Protein AF-A0A2G6R058-F1 (afdb_monomer_lite)

Radius of gyration: 30.91 Å; chains: 1; bounding box: 76×34×93 Å

Structure (mmCIF, N/CA/C/O backbone):
data_AF-A0A2G6R058-F1
#
_entry.id   AF-A0A2G6R058-F1
#
loop_
_atom_site.group_PDB
_atom_site.id
_atom_site.type_symbol
_atom_site.label_atom_id
_atom_site.label_alt_id
_atom_site.label_comp_id
_atom_site.label_asym_id
_atom_site.label_entity_id
_atom_site.label_seq_id
_atom_site.pdbx_PDB_ins_code
_atom_site.Cartn_x
_atom_site.Cartn_y
_atom_site.Cartn_z
_atom_site.occupancy
_atom_site.B_iso_or_equiv
_atom_site.auth_seq_id
_atom_site.auth_comp_id
_atom_site.auth_asym_id
_atom_site.auth_atom_id
_atom_site.pdbx_PDB_model_num
ATOM 1 N N . MET A 1 1 ? 43.642 -13.813 -35.330 1.00 51.06 1 MET A N 1
ATOM 2 C CA . MET A 1 1 ? 42.200 -13.648 -35.058 1.00 51.06 1 MET A CA 1
ATOM 3 C C . MET A 1 1 ? 41.559 -13.343 -36.394 1.00 51.06 1 MET A C 1
ATOM 5 O O . MET A 1 1 ? 41.901 -12.331 -36.988 1.00 51.06 1 MET A O 1
ATOM 9 N N . ASP A 1 2 ? 40.795 -14.289 -36.932 1.00 54.34 2 ASP A N 1
ATOM 10 C CA . ASP A 1 2 ? 40.153 -14.159 -38.240 1.00 54.34 2 ASP A CA 1
ATOM 11 C C . ASP A 1 2 ? 38.895 -13.287 -38.097 1.00 54.34 2 ASP A C 1
ATOM 13 O O . ASP A 1 2 ? 37.907 -13.699 -37.492 1.00 54.34 2 ASP A O 1
ATOM 17 N N . PHE A 1 3 ? 38.966 -12.043 -38.577 1.00 63.81 3 PHE A N 1
ATOM 18 C CA . PHE A 1 3 ? 37.863 -11.076 -38.530 1.00 63.81 3 PHE A CA 1
ATOM 19 C C . PHE A 1 3 ? 36.867 -11.250 -39.696 1.00 63.81 3 PHE A C 1
ATOM 21 O O . PHE A 1 3 ? 35.882 -10.515 -39.766 1.00 63.81 3 PHE A O 1
ATOM 28 N N . GLY A 1 4 ? 37.091 -12.212 -40.605 1.00 64.19 4 GLY A N 1
ATOM 29 C CA . GLY A 1 4 ? 36.274 -12.426 -41.805 1.00 64.19 4 GLY A CA 1
ATOM 30 C C . GLY A 1 4 ? 34.900 -13.060 -41.556 1.00 64.19 4 GLY A C 1
ATOM 31 O O . GLY A 1 4 ? 34.028 -12.969 -42.413 1.00 64.19 4 GLY A O 1
ATOM 32 N N . ASN A 1 5 ? 34.676 -13.651 -40.377 1.00 71.06 5 ASN A N 1
ATOM 33 C CA . ASN A 1 5 ? 33.415 -14.311 -40.007 1.00 71.06 5 ASN A CA 1
ATOM 34 C C . ASN A 1 5 ? 32.541 -13.475 -39.044 1.00 71.06 5 ASN A C 1
ATOM 36 O O . ASN A 1 5 ? 31.591 -13.976 -38.443 1.00 71.06 5 ASN A O 1
ATOM 40 N N . VAL A 1 6 ? 32.867 -12.193 -38.842 1.00 75.62 6 VAL A N 1
ATOM 41 C CA . VAL A 1 6 ? 32.061 -11.304 -37.992 1.00 75.62 6 VAL A CA 1
ATOM 42 C C . VAL A 1 6 ? 30.857 -10.805 -38.789 1.00 75.62 6 VAL A C 1
ATOM 44 O O . VAL A 1 6 ? 30.997 -10.083 -39.775 1.00 75.62 6 VAL A O 1
ATOM 47 N N . ASN A 1 7 ? 29.653 -11.171 -38.350 1.00 81.31 7 ASN A N 1
ATOM 48 C CA . ASN A 1 7 ? 28.403 -10.730 -38.965 1.00 81.31 7 ASN A CA 1
ATOM 49 C C . ASN A 1 7 ? 28.084 -9.271 -38.577 1.00 81.31 7 ASN A C 1
ATOM 51 O O . ASN A 1 7 ? 27.271 -9.000 -37.692 1.00 81.31 7 ASN A O 1
ATOM 55 N N . TRP A 1 8 ? 28.747 -8.325 -39.245 1.00 85.31 8 TRP A N 1
ATOM 56 C CA . TRP A 1 8 ? 28.575 -6.880 -39.050 1.00 85.31 8 TRP A CA 1
ATOM 57 C C . TRP A 1 8 ? 27.122 -6.414 -39.210 1.00 85.31 8 TRP A C 1
ATOM 59 O O . TRP A 1 8 ? 26.679 -5.527 -38.483 1.00 85.31 8 TRP A O 1
ATOM 69 N N . VAL A 1 9 ? 26.365 -7.042 -40.115 1.00 88.38 9 VAL A N 1
ATOM 70 C CA . VAL A 1 9 ? 24.945 -6.735 -40.353 1.00 88.38 9 VAL A CA 1
ATOM 71 C C . VAL A 1 9 ? 24.097 -7.103 -39.132 1.00 88.38 9 VAL A C 1
ATOM 73 O O . VAL A 1 9 ? 23.269 -6.304 -38.698 1.00 88.38 9 VAL A O 1
ATOM 76 N N . GLY A 1 10 ? 24.352 -8.266 -38.526 1.00 85.56 10 GLY A N 1
ATOM 77 C CA . GLY A 1 10 ? 23.673 -8.696 -37.302 1.00 85.56 10 GLY A CA 1
ATOM 78 C C . GLY A 1 10 ? 23.953 -7.775 -36.112 1.00 85.56 10 GLY A C 1
ATOM 79 O O . GLY A 1 10 ? 23.035 -7.420 -35.379 1.00 85.56 10 GLY A O 1
ATOM 80 N N . ILE A 1 11 ? 25.199 -7.316 -35.951 1.00 86.88 11 ILE A N 1
ATOM 81 C CA . ILE A 1 11 ? 25.563 -6.364 -34.887 1.00 86.88 11 ILE A CA 1
ATOM 82 C C . ILE A 1 11 ? 24.838 -5.028 -35.091 1.00 86.88 11 ILE A C 1
ATOM 84 O O . ILE A 1 11 ? 24.265 -4.492 -34.143 1.00 86.88 11 ILE A O 1
ATOM 88 N N . LEU A 1 12 ? 24.815 -4.511 -36.325 1.00 90.31 12 LEU A N 1
ATOM 89 C CA . LEU A 1 12 ? 24.141 -3.253 -36.647 1.00 90.31 12 LEU A CA 1
ATOM 90 C C . LEU A 1 12 ? 22.636 -3.325 -36.344 1.00 90.31 12 LEU A C 1
ATOM 92 O O . LEU A 1 12 ? 22.068 -2.392 -35.778 1.00 90.31 12 LEU A O 1
ATOM 96 N N . GLN A 1 13 ? 22.005 -4.457 -36.668 1.00 92.56 13 GLN A N 1
ATOM 97 C CA . GLN A 1 13 ? 20.597 -4.710 -36.374 1.00 92.56 13 GLN A CA 1
ATOM 98 C C . GLN A 1 13 ? 20.329 -4.757 -34.864 1.00 92.56 13 GLN A C 1
ATOM 100 O O . GLN A 1 13 ? 19.409 -4.091 -34.391 1.00 92.56 13 GLN A O 1
ATOM 105 N N . THR A 1 14 ? 21.137 -5.487 -34.092 1.00 90.62 14 THR A N 1
ATOM 106 C CA . THR A 1 14 ? 20.984 -5.566 -32.629 1.00 90.62 14 THR A CA 1
ATOM 107 C C . THR A 1 14 ? 21.148 -4.197 -31.976 1.00 90.62 14 THR A C 1
ATOM 109 O O . THR A 1 14 ? 20.354 -3.826 -31.114 1.00 90.62 14 THR A O 1
ATOM 112 N N . VAL A 1 15 ? 22.126 -3.402 -32.418 1.00 93.31 15 VAL A N 1
ATOM 113 C CA . VAL A 1 15 ? 22.321 -2.032 -31.921 1.00 93.31 15 VAL A CA 1
ATOM 114 C C . VAL A 1 15 ? 21.122 -1.144 -32.266 1.00 93.31 15 VAL A C 1
ATOM 116 O O . VAL A 1 15 ? 20.654 -0.402 -31.404 1.00 93.31 15 VAL A O 1
ATOM 119 N N . ALA A 1 16 ? 20.570 -1.248 -33.478 1.00 95.00 16 ALA A N 1
ATOM 120 C CA . ALA A 1 16 ? 19.375 -0.498 -33.862 1.00 95.00 16 ALA A CA 1
ATOM 121 C C . ALA A 1 16 ? 18.158 -0.852 -32.986 1.00 95.00 16 ALA A C 1
ATOM 123 O O . ALA A 1 16 ? 17.450 0.045 -32.521 1.00 95.00 16 ALA A O 1
ATOM 124 N N . VAL A 1 17 ? 17.943 -2.141 -32.697 1.00 95.31 17 VAL A N 1
ATOM 125 C CA . VAL A 1 17 ? 16.873 -2.597 -31.791 1.00 95.31 17 VAL A CA 1
ATOM 126 C C . VAL A 1 17 ? 17.119 -2.114 -30.359 1.00 95.31 17 VAL A C 1
ATOM 128 O O . VAL A 1 17 ? 16.186 -1.654 -29.705 1.00 95.31 17 VAL A O 1
ATOM 131 N N . ALA A 1 18 ? 18.363 -2.146 -29.876 1.00 95.31 18 ALA A N 1
ATOM 132 C CA . ALA A 1 18 ? 18.712 -1.648 -28.547 1.00 95.31 18 ALA A CA 1
ATOM 133 C C . ALA A 1 18 ? 18.398 -0.149 -28.397 1.00 95.31 18 ALA A C 1
ATOM 135 O O . ALA A 1 18 ? 17.771 0.263 -27.421 1.00 95.31 18 ALA A O 1
ATOM 136 N N . ILE A 1 19 ? 18.770 0.665 -29.390 1.00 96.06 19 ILE A N 1
ATOM 137 C CA . ILE A 1 19 ? 18.451 2.099 -29.413 1.00 96.06 19 ILE A CA 1
ATOM 138 C C . ILE A 1 19 ? 16.934 2.305 -29.391 1.00 96.06 19 ILE A C 1
ATOM 140 O O . ILE A 1 19 ? 16.440 3.125 -28.617 1.00 96.06 19 ILE A O 1
ATOM 144 N N . LEU A 1 20 ? 16.185 1.532 -30.184 1.00 96.75 20 LEU A N 1
ATOM 145 C CA . LEU A 1 20 ? 14.725 1.593 -30.200 1.00 96.75 20 LEU A CA 1
ATOM 146 C C . LEU A 1 20 ? 14.134 1.300 -28.813 1.00 96.75 20 LEU A C 1
ATOM 148 O O . LEU A 1 20 ? 13.296 2.068 -28.340 1.00 96.75 20 LEU A O 1
ATOM 152 N N . ILE A 1 21 ? 14.596 0.246 -28.132 1.00 95.56 21 ILE A N 1
ATOM 153 C CA . ILE A 1 21 ? 14.144 -0.104 -26.775 1.00 95.56 21 ILE A CA 1
ATOM 154 C C . ILE A 1 21 ? 14.412 1.045 -25.796 1.00 95.56 21 ILE A C 1
ATOM 156 O O . ILE A 1 21 ? 13.520 1.405 -25.027 1.00 95.56 21 ILE A O 1
ATOM 160 N N . ILE A 1 22 ? 15.603 1.652 -25.832 1.00 96.38 22 ILE A N 1
ATOM 161 C CA . ILE A 1 22 ? 15.964 2.778 -24.953 1.00 96.38 22 ILE A CA 1
ATOM 162 C C . ILE A 1 22 ? 15.030 3.966 -25.180 1.00 96.38 22 ILE A C 1
ATOM 164 O O . ILE A 1 22 ? 14.498 4.521 -24.218 1.00 96.38 22 ILE A O 1
ATOM 168 N N . VAL A 1 23 ? 14.799 4.338 -26.440 1.00 97.31 23 VAL A N 1
ATOM 169 C CA . VAL A 1 23 ? 13.938 5.475 -26.794 1.00 97.31 23 VAL A CA 1
ATOM 170 C C . VAL A 1 23 ? 12.504 5.232 -26.327 1.00 97.31 23 VAL A C 1
ATOM 172 O O . VAL A 1 23 ? 11.924 6.085 -25.655 1.00 97.31 23 VAL A O 1
ATOM 175 N N . VAL A 1 24 ? 11.944 4.053 -26.614 1.00 97.25 24 VAL A N 1
ATOM 176 C CA . VAL A 1 24 ? 10.583 3.686 -26.194 1.00 97.25 24 VAL A CA 1
ATOM 177 C C . VAL A 1 24 ? 10.461 3.678 -24.668 1.00 97.25 24 VAL A C 1
ATOM 179 O O . VA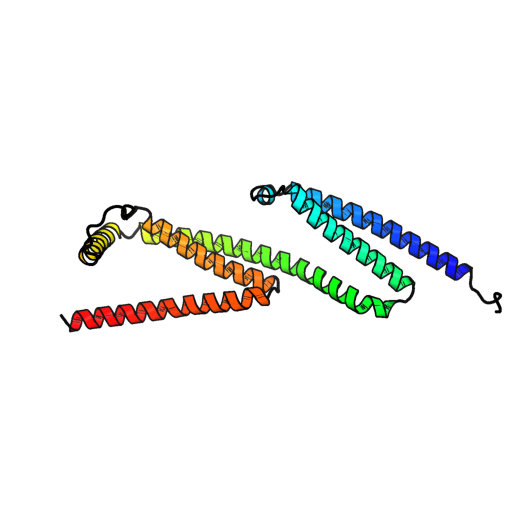L A 1 24 ? 9.508 4.234 -24.120 1.00 97.25 24 VAL A O 1
ATOM 182 N N . THR A 1 25 ? 11.448 3.111 -23.972 1.00 97.06 25 THR A N 1
ATOM 183 C CA . THR A 1 25 ? 11.485 3.073 -22.503 1.00 97.06 25 THR A CA 1
ATOM 184 C C . THR A 1 25 ? 11.514 4.476 -21.911 1.00 97.06 25 THR A C 1
ATOM 186 O O . THR A 1 25 ? 10.753 4.773 -20.991 1.00 97.06 25 THR A O 1
ATOM 189 N N . TRP A 1 26 ? 12.367 5.357 -22.435 1.00 96.62 26 TRP A N 1
ATOM 190 C CA . TRP A 1 26 ? 12.491 6.728 -21.947 1.00 96.62 26 TRP A CA 1
ATOM 191 C C . TRP A 1 26 ? 11.179 7.512 -22.102 1.00 96.62 26 TRP A C 1
ATOM 193 O O . TRP A 1 26 ? 10.751 8.205 -21.172 1.00 96.62 26 TRP A O 1
ATOM 203 N N . ILE A 1 27 ? 10.497 7.342 -23.241 1.00 97.19 27 ILE A N 1
ATOM 204 C CA . ILE A 1 27 ? 9.180 7.940 -23.499 1.00 97.19 27 ILE A CA 1
ATOM 205 C C . ILE A 1 27 ? 8.148 7.423 -22.486 1.00 97.19 27 ILE A C 1
ATOM 207 O O . ILE A 1 27 ? 7.495 8.223 -21.813 1.00 97.19 27 ILE A O 1
ATOM 211 N N . LEU A 1 28 ? 8.030 6.100 -22.328 1.00 96.38 28 LEU A N 1
ATOM 212 C CA . LEU A 1 28 ? 7.099 5.475 -21.380 1.00 96.38 28 LEU A CA 1
ATOM 213 C C . LEU A 1 28 ? 7.348 5.935 -19.938 1.00 96.38 28 LEU A C 1
ATOM 215 O O . LEU A 1 28 ? 6.399 6.288 -19.236 1.00 96.38 28 LEU A O 1
ATOM 219 N N . ALA A 1 29 ? 8.611 5.982 -19.507 1.00 94.88 29 ALA A N 1
ATOM 220 C CA . ALA A 1 29 ? 8.995 6.395 -18.159 1.00 94.88 29 ALA A CA 1
ATOM 221 C C . ALA A 1 29 ? 8.565 7.839 -17.870 1.00 94.88 29 ALA A C 1
ATOM 223 O O . ALA A 1 29 ? 7.993 8.131 -16.817 1.00 94.88 29 ALA A O 1
ATOM 224 N N . THR A 1 30 ? 8.787 8.730 -18.835 1.00 94.62 30 THR A N 1
ATOM 225 C CA . THR A 1 30 ? 8.452 10.152 -18.717 1.00 94.62 30 THR A CA 1
ATOM 226 C C . THR A 1 30 ? 6.941 10.362 -18.653 1.00 94.62 30 THR A C 1
ATOM 228 O O . THR A 1 30 ? 6.450 11.092 -17.789 1.00 94.62 30 THR A O 1
ATOM 231 N N . ILE A 1 31 ? 6.188 9.676 -19.520 1.00 95.44 31 ILE A N 1
ATOM 232 C CA . ILE A 1 31 ? 4.724 9.753 -19.552 1.00 95.44 31 ILE A CA 1
ATOM 233 C C . ILE A 1 31 ? 4.132 9.231 -18.243 1.00 95.44 31 ILE A C 1
ATOM 235 O O . ILE A 1 31 ? 3.298 9.902 -17.637 1.00 95.44 31 ILE A O 1
ATOM 239 N N . ALA A 1 32 ? 4.577 8.067 -17.769 1.00 93.06 32 ALA A N 1
ATOM 240 C CA . ALA A 1 32 ? 4.066 7.483 -16.535 1.00 93.06 32 ALA A CA 1
ATOM 241 C C . ALA A 1 32 ? 4.355 8.368 -15.316 1.00 93.06 32 ALA A C 1
ATOM 243 O O . ALA A 1 32 ? 3.448 8.627 -14.524 1.00 93.06 32 ALA A O 1
ATOM 244 N N . LYS A 1 33 ? 5.584 8.895 -15.198 1.00 91.12 33 LYS A N 1
ATOM 245 C CA . LYS A 1 33 ? 5.958 9.837 -14.133 1.00 91.12 33 LYS A CA 1
ATOM 246 C C . LYS A 1 33 ? 5.018 11.038 -14.108 1.00 91.12 33 LYS A C 1
ATOM 248 O O . LYS A 1 33 ? 4.485 11.381 -13.054 1.00 91.12 33 LYS A O 1
ATOM 253 N N . TRP A 1 34 ? 4.783 11.641 -15.272 1.00 90.50 34 TRP A N 1
ATOM 254 C CA . TRP A 1 34 ? 3.891 12.787 -15.405 1.00 90.50 34 TRP A CA 1
ATOM 255 C C . TRP A 1 34 ? 2.442 12.444 -15.040 1.00 90.50 34 TRP A C 1
ATOM 257 O O . TRP A 1 34 ? 1.800 13.195 -14.304 1.00 90.50 34 TRP A O 1
ATOM 267 N N . LEU A 1 35 ? 1.930 11.294 -15.495 1.00 90.75 35 LEU A N 1
ATOM 268 C CA . LEU A 1 35 ? 0.581 10.829 -15.164 1.00 90.75 35 LEU A CA 1
ATOM 269 C C . LEU A 1 35 ? 0.400 10.678 -13.652 1.00 90.75 35 LEU A C 1
ATOM 271 O O . LEU A 1 35 ? -0.570 11.188 -13.099 1.00 90.75 35 LEU A O 1
ATOM 275 N N . ILE A 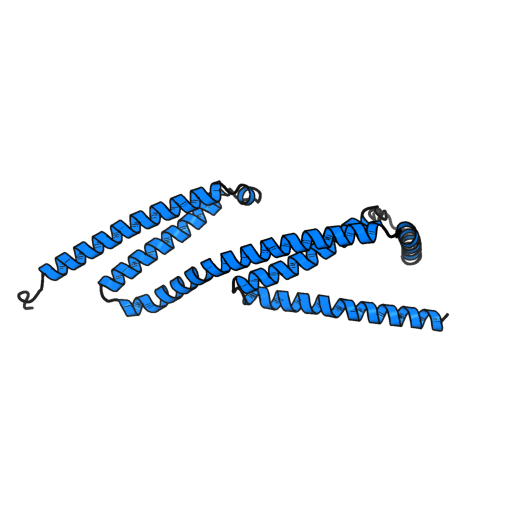1 36 ? 1.351 10.044 -12.970 1.00 87.44 36 ILE A N 1
ATOM 276 C CA . ILE A 1 36 ? 1.283 9.809 -11.523 1.00 87.44 36 ILE A CA 1
ATOM 277 C C . ILE A 1 36 ? 1.329 11.118 -10.747 1.00 87.44 36 ILE A C 1
ATOM 279 O O . ILE A 1 36 ? 0.478 11.353 -9.890 1.00 87.44 36 ILE A O 1
ATOM 283 N N . GLN A 1 37 ? 2.260 12.009 -11.088 1.00 86.94 37 GLN A N 1
ATOM 284 C CA . GLN A 1 37 ? 2.342 13.336 -10.476 1.00 86.94 37 GLN A CA 1
ATOM 285 C C . GLN A 1 37 ? 1.025 14.115 -10.652 1.00 86.94 37 GLN A C 1
ATOM 287 O O . GLN A 1 37 ? 0.555 14.791 -9.732 1.00 86.94 37 GLN A O 1
ATOM 292 N N . LYS A 1 38 ? 0.371 13.970 -11.810 1.00 85.12 38 LYS A N 1
ATOM 293 C CA . LYS A 1 38 ? -0.915 14.611 -12.104 1.00 85.12 38 LYS A CA 1
ATOM 294 C C . LYS A 1 38 ? -2.097 13.970 -11.369 1.00 85.12 38 LYS A C 1
ATOM 296 O O . LYS A 1 38 ? -3.017 14.680 -10.975 1.00 85.12 38 LYS A O 1
ATOM 301 N N . LEU A 1 39 ? -2.088 12.653 -11.172 1.00 85.31 39 LEU A N 1
ATOM 302 C CA . LEU A 1 39 ? -3.119 11.948 -10.406 1.00 85.31 39 LEU A CA 1
ATOM 303 C C . LEU A 1 39 ? -3.026 12.287 -8.914 1.00 85.31 39 LEU A C 1
ATOM 305 O O . LEU A 1 39 ? -4.037 12.627 -8.307 1.00 85.31 39 LEU A O 1
ATOM 309 N N . VAL A 1 40 ? -1.820 12.269 -8.341 1.00 79.44 40 VAL A N 1
ATOM 310 C CA . VAL A 1 40 ? -1.606 12.560 -6.914 1.00 79.44 40 VAL A CA 1
ATOM 311 C C . VAL A 1 40 ? -1.946 14.014 -6.581 1.00 79.44 40 VAL A C 1
ATOM 313 O O . VAL A 1 40 ? -2.619 14.279 -5.589 1.00 79.44 40 VAL A O 1
ATOM 316 N N . SER A 1 41 ? -1.580 14.965 -7.444 1.00 76.12 41 SER A N 1
ATOM 317 C CA . SER A 1 41 ? -1.924 16.382 -7.236 1.00 76.12 41 SER A CA 1
ATOM 318 C C . SER A 1 41 ? -3.431 16.676 -7.295 1.00 76.12 41 SER A C 1
ATOM 320 O O . SER A 1 41 ? -3.868 17.682 -6.739 1.00 76.12 41 SER A O 1
ATOM 322 N N . ARG A 1 42 ? -4.250 15.800 -7.899 1.00 76.44 42 ARG A N 1
ATOM 323 C CA . ARG A 1 42 ? -5.720 15.922 -7.873 1.00 76.44 42 ARG A CA 1
ATOM 324 C C . ARG A 1 42 ? -6.360 15.429 -6.577 1.00 76.44 42 ARG A C 1
ATOM 326 O O . ARG A 1 42 ? -7.483 15.829 -6.277 1.00 76.44 42 ARG A O 1
ATOM 333 N N . VAL A 1 43 ? -5.689 14.576 -5.809 1.00 73.75 43 VAL A N 1
ATOM 334 C CA . VAL A 1 43 ? -6.243 14.019 -4.570 1.00 73.75 43 VAL A CA 1
ATOM 335 C C . VAL A 1 43 ? -5.872 14.935 -3.401 1.00 73.75 43 VAL A C 1
ATOM 337 O O . VAL A 1 43 ? -4.834 14.781 -2.766 1.00 73.75 43 VAL A O 1
ATOM 340 N N . SER A 1 44 ? -6.745 15.901 -3.102 1.00 59.06 44 SER A N 1
ATOM 341 C CA . SER A 1 44 ? -6.565 16.857 -1.991 1.00 59.06 44 SER A CA 1
ATOM 342 C C . SER A 1 44 ? -6.509 16.183 -0.605 1.00 59.06 44 SER A C 1
ATOM 344 O O . SER A 1 44 ? -5.895 16.715 0.316 1.00 59.06 44 SER A O 1
ATOM 346 N N . LEU A 1 45 ? -7.067 14.972 -0.464 1.00 60.19 45 LEU A N 1
ATOM 347 C CA . LEU A 1 45 ? -7.004 14.176 0.772 1.00 60.19 45 LEU A CA 1
ATOM 348 C C . LEU A 1 45 ? -5.571 13.771 1.162 1.00 60.19 45 LEU A C 1
ATOM 350 O O . LEU A 1 45 ? -5.288 13.662 2.347 1.00 60.19 45 LEU A O 1
ATOM 354 N N . LEU A 1 46 ? -4.659 13.622 0.193 1.00 58.16 46 LEU A N 1
ATOM 355 C CA . LEU A 1 46 ? -3.246 13.292 0.439 1.00 58.16 46 LEU A CA 1
ATOM 356 C C . LEU A 1 46 ? -2.386 14.526 0.763 1.00 58.16 46 LEU A C 1
ATOM 358 O O . LEU A 1 46 ? -1.200 14.396 1.032 1.00 58.16 46 LEU A O 1
ATOM 362 N N . GLN A 1 47 ? -2.963 15.730 0.702 1.00 64.62 47 GLN A N 1
ATOM 363 C CA . GLN A 1 47 ? -2.255 16.995 0.936 1.00 64.62 47 GLN A CA 1
ATOM 364 C C . GLN A 1 47 ? -2.456 17.523 2.364 1.00 64.62 47 GLN A C 1
ATOM 366 O O . GLN A 1 47 ? -1.833 18.511 2.738 1.00 64.62 47 GLN A O 1
ATOM 371 N N . ARG A 1 48 ? -3.338 16.896 3.158 1.00 56.81 48 ARG A N 1
ATOM 372 C CA . ARG A 1 48 ? -3.752 17.397 4.479 1.00 56.81 48 ARG A CA 1
ATOM 373 C C . ARG A 1 48 ? -2.881 16.937 5.648 1.00 56.81 48 ARG A C 1
ATOM 375 O O . ARG A 1 48 ? -3.014 17.510 6.722 1.00 56.81 48 ARG A O 1
ATOM 382 N N . GLU A 1 49 ? -1.969 15.988 5.445 1.00 57.53 49 GLU A N 1
ATOM 383 C CA . GLU A 1 49 ? -1.074 15.483 6.495 1.00 57.53 49 GLU A CA 1
ATOM 384 C C . GLU A 1 49 ? 0.407 15.729 6.144 1.00 57.53 49 GLU A C 1
ATOM 386 O O . GLU A 1 49 ? 1.095 14.889 5.577 1.00 57.53 49 GLU A O 1
ATOM 391 N N . GLY A 1 50 ? 0.906 16.919 6.489 1.00 55.69 50 GLY A N 1
ATOM 392 C CA . GLY A 1 50 ? 2.270 17.101 7.014 1.00 55.69 50 GLY A CA 1
ATOM 393 C C . GLY A 1 50 ? 3.488 17.058 6.079 1.00 55.69 50 GLY A C 1
ATOM 394 O O . GLY A 1 50 ? 4.579 17.393 6.533 1.00 55.69 50 GLY A O 1
ATOM 395 N N . GLN A 1 51 ? 3.363 16.714 4.800 1.00 55.25 51 GLN A N 1
ATOM 396 C CA . GLN A 1 51 ? 4.449 16.880 3.826 1.00 55.25 51 GLN A CA 1
ATOM 397 C C . GLN A 1 51 ? 3.836 17.063 2.444 1.00 55.25 51 GLN A C 1
ATOM 399 O O . GLN A 1 51 ? 2.999 16.256 2.049 1.00 55.25 51 GLN A O 1
ATOM 404 N N . ASP A 1 52 ? 4.198 18.147 1.750 1.00 68.31 52 ASP A N 1
ATOM 405 C CA . ASP A 1 52 ? 3.603 18.570 0.479 1.00 68.31 52 ASP A CA 1
ATOM 406 C C . ASP A 1 52 ? 3.204 17.368 -0.382 1.00 68.31 52 ASP A C 1
ATOM 408 O O . ASP A 1 52 ? 4.062 16.601 -0.817 1.00 68.31 52 ASP A O 1
ATOM 412 N N . GLY A 1 53 ? 1.914 17.192 -0.685 1.00 67.44 53 GLY A N 1
ATOM 413 C CA . GLY A 1 53 ? 1.468 16.073 -1.531 1.00 67.44 53 GLY A CA 1
ATOM 414 C C . GLY A 1 53 ? 2.164 16.040 -2.906 1.00 67.44 53 GLY A C 1
ATOM 415 O O . GLY A 1 53 ? 2.184 15.011 -3.580 1.00 67.44 53 GLY A O 1
ATOM 416 N N . GLN A 1 54 ? 2.803 17.148 -3.301 1.00 71.69 54 GLN A N 1
ATOM 417 C CA . GLN A 1 54 ? 3.737 17.216 -4.425 1.00 71.69 54 GLN A CA 1
ATOM 418 C C . GLN A 1 54 ? 5.040 16.434 -4.198 1.00 71.69 54 GLN A C 1
ATOM 420 O O . GLN A 1 54 ? 5.484 15.759 -5.124 1.00 71.69 54 GLN A O 1
ATOM 425 N N . GLN A 1 55 ? 5.644 16.476 -3.007 1.00 80.06 55 GLN A N 1
ATOM 426 C CA . GLN A 1 55 ? 6.830 15.685 -2.661 1.00 80.06 55 GLN A CA 1
ATOM 427 C C . GLN A 1 55 ? 6.509 14.188 -2.701 1.00 80.06 55 GLN A C 1
ATOM 429 O O . GLN A 1 55 ? 7.231 13.430 -3.351 1.00 80.06 55 GLN A O 1
ATOM 434 N N . LEU A 1 56 ? 5.372 13.773 -2.126 1.00 80.94 56 LEU A N 1
ATOM 435 C CA . LEU A 1 56 ? 4.918 12.380 -2.185 1.00 80.94 56 LEU A CA 1
ATOM 436 C C . LEU A 1 56 ? 4.622 11.937 -3.627 1.00 80.94 56 LEU A C 1
ATOM 438 O O . LEU A 1 56 ? 5.106 10.898 -4.074 1.00 80.94 56 LEU A O 1
ATOM 442 N N . GLY A 1 57 ? 3.885 12.744 -4.397 1.00 81.56 57 GLY A N 1
ATOM 443 C CA . GLY A 1 57 ? 3.603 12.453 -5.806 1.00 81.56 57 GLY A CA 1
ATOM 444 C C . GLY A 1 57 ? 4.860 12.412 -6.676 1.00 81.56 57 GLY A C 1
ATOM 445 O O . GLY A 1 57 ? 4.953 11.594 -7.594 1.00 81.56 57 GLY A O 1
ATOM 446 N N . SER A 1 58 ? 5.851 13.250 -6.369 1.00 86.62 58 SER A N 1
ATOM 447 C CA . SER A 1 58 ? 7.153 13.232 -7.030 1.00 86.62 58 SER A CA 1
ATOM 448 C C . SER A 1 58 ? 7.937 11.966 -6.693 1.00 86.62 58 SER A C 1
ATOM 450 O O . SER A 1 58 ? 8.426 11.309 -7.611 1.00 86.62 58 SER A O 1
ATOM 452 N N . ALA A 1 59 ? 7.986 11.571 -5.416 1.00 88.62 59 ALA A N 1
ATOM 453 C CA . ALA A 1 59 ? 8.651 10.351 -4.970 1.00 88.62 59 ALA A CA 1
ATOM 454 C C . ALA A 1 59 ? 8.033 9.100 -5.615 1.00 88.62 59 ALA A C 1
ATOM 456 O O . ALA A 1 59 ? 8.750 8.294 -6.208 1.00 88.62 59 ALA A O 1
ATOM 457 N N . ILE A 1 60 ? 6.701 8.975 -5.601 1.00 88.38 60 ILE A N 1
ATOM 458 C CA . ILE A 1 60 ? 5.995 7.850 -6.235 1.00 88.38 60 ILE A CA 1
ATOM 459 C C . ILE A 1 60 ? 6.219 7.861 -7.753 1.00 88.38 60 ILE A C 1
ATOM 461 O O . ILE A 1 60 ? 6.558 6.833 -8.339 1.00 88.38 60 ILE A O 1
ATOM 465 N N . GLY A 1 61 ? 6.089 9.021 -8.403 1.00 89.38 61 GLY A N 1
ATOM 466 C CA . GLY A 1 61 ? 6.352 9.153 -9.837 1.00 89.38 61 GLY A CA 1
ATOM 467 C C . GLY A 1 61 ? 7.793 8.787 -10.206 1.00 89.38 61 GLY A C 1
ATOM 468 O O . GLY A 1 61 ? 8.034 8.201 -11.261 1.00 89.38 61 GLY A O 1
ATOM 469 N N . GLN A 1 62 ? 8.755 9.083 -9.331 1.00 92.88 62 GLN A N 1
ATOM 470 C CA . GLN A 1 62 ? 10.154 8.712 -9.506 1.00 92.88 62 GLN A CA 1
ATOM 471 C C . GLN A 1 62 ? 10.381 7.207 -9.341 1.00 92.88 62 GLN A C 1
ATOM 473 O O . GLN A 1 62 ? 11.086 6.627 -10.164 1.00 92.88 62 GLN A O 1
ATOM 478 N N . ILE A 1 63 ? 9.738 6.564 -8.362 1.00 92.06 63 ILE A N 1
ATOM 479 C CA . ILE A 1 63 ? 9.766 5.103 -8.200 1.00 92.06 63 ILE A CA 1
ATOM 480 C C . ILE A 1 63 ? 9.206 4.421 -9.452 1.00 92.06 63 ILE A C 1
ATOM 482 O O . ILE A 1 63 ? 9.845 3.529 -10.004 1.00 92.06 63 ILE A O 1
ATOM 486 N N . VAL A 1 64 ? 8.060 4.872 -9.968 1.00 91.88 64 VAL A N 1
ATOM 487 C CA . VAL A 1 64 ? 7.477 4.267 -11.176 1.00 91.88 64 VAL A CA 1
ATOM 488 C C . VAL A 1 64 ? 8.334 4.517 -12.414 1.00 91.88 64 VAL A C 1
ATOM 490 O O . VAL A 1 64 ? 8.542 3.602 -13.208 1.00 91.88 64 VAL A O 1
ATOM 493 N N . SER A 1 65 ? 8.892 5.720 -12.566 1.00 93.75 65 SER A N 1
ATOM 494 C CA . SER A 1 65 ? 9.855 5.998 -13.636 1.00 93.75 65 SER A CA 1
ATOM 495 C C . SER A 1 65 ? 11.057 5.056 -13.573 1.00 93.75 65 SER A C 1
ATOM 497 O O . SER A 1 65 ? 11.516 4.601 -14.618 1.00 93.75 65 SER A O 1
ATOM 499 N N . LEU A 1 66 ? 11.570 4.772 -12.372 1.00 94.75 66 LEU A N 1
ATOM 500 C CA . LEU A 1 66 ? 12.687 3.855 -12.153 1.00 94.75 66 LEU A CA 1
ATOM 501 C C . LEU A 1 66 ? 12.300 2.423 -12.527 1.00 94.75 66 LEU A C 1
ATOM 503 O O . LEU A 1 66 ? 13.066 1.762 -13.222 1.00 94.75 66 LEU A O 1
ATOM 507 N N . LEU A 1 67 ? 11.104 1.964 -12.147 1.00 93.12 67 LEU A N 1
ATOM 508 C CA . LEU A 1 67 ? 10.595 0.646 -12.537 1.00 93.12 67 LEU A CA 1
ATOM 509 C C . LEU A 1 67 ? 10.469 0.505 -14.058 1.00 93.12 67 LEU A C 1
ATOM 511 O O . LEU A 1 67 ? 10.851 -0.522 -14.610 1.00 93.12 67 LEU A O 1
ATOM 515 N N . ILE A 1 68 ? 9.991 1.533 -14.760 1.00 94.38 68 ILE A N 1
ATOM 516 C CA . ILE A 1 68 ? 9.915 1.506 -16.229 1.00 94.38 68 ILE A CA 1
ATOM 517 C C . ILE A 1 68 ? 11.314 1.483 -16.845 1.00 94.38 68 ILE A C 1
ATOM 519 O O . ILE A 1 68 ? 11.560 0.728 -17.783 1.00 94.38 68 ILE A O 1
ATOM 523 N N . TRP A 1 69 ? 12.254 2.250 -16.294 1.00 94.50 69 TRP A N 1
ATOM 524 C CA . TRP A 1 69 ? 13.652 2.188 -16.720 1.00 94.50 69 TRP A CA 1
ATOM 525 C C . TRP A 1 69 ? 14.242 0.789 -16.517 1.00 94.50 69 TRP A C 1
ATOM 527 O O . TRP A 1 69 ? 14.937 0.272 -17.390 1.00 94.50 69 TRP A O 1
ATOM 537 N N . LEU A 1 70 ? 13.902 0.143 -15.400 1.00 93.31 70 LEU A N 1
ATOM 538 C CA . LEU A 1 70 ? 14.279 -1.233 -15.111 1.00 93.31 70 LEU A CA 1
ATOM 539 C C . LEU A 1 70 ? 13.696 -2.208 -16.147 1.00 93.31 70 LEU A C 1
ATOM 541 O O . LEU A 1 70 ? 14.423 -3.082 -16.605 1.00 93.31 70 LEU A O 1
ATOM 545 N N . PHE A 1 71 ? 12.445 -2.037 -16.590 1.00 92.38 71 PHE A N 1
ATOM 546 C CA . PHE A 1 71 ? 11.886 -2.825 -17.701 1.00 92.38 71 PHE A CA 1
ATOM 547 C C . PHE A 1 71 ? 12.685 -2.669 -18.991 1.00 92.38 71 PHE A C 1
ATOM 549 O O . PHE A 1 71 ? 12.987 -3.668 -19.642 1.00 92.38 71 PHE A O 1
ATOM 556 N N . GLY A 1 72 ? 13.040 -1.437 -19.357 1.00 94.00 72 GLY A N 1
ATOM 557 C CA . GLY A 1 72 ? 13.867 -1.197 -20.538 1.00 94.00 72 GLY A CA 1
ATOM 558 C C . GLY A 1 72 ? 15.240 -1.841 -20.417 1.00 94.00 72 GLY A C 1
ATOM 559 O O . GLY A 1 72 ? 15.711 -2.463 -21.365 1.00 94.00 72 GLY A O 1
ATOM 560 N N . LEU A 1 73 ? 15.852 -1.773 -19.231 1.00 93.69 73 LEU A N 1
ATOM 561 C CA . LEU A 1 73 ? 17.111 -2.453 -18.945 1.00 93.69 73 LEU A CA 1
ATOM 562 C C . LEU A 1 73 ? 16.975 -3.976 -19.077 1.00 93.69 73 LEU A C 1
ATOM 564 O O . LEU A 1 73 ? 17.826 -4.609 -19.692 1.00 93.69 73 LEU A O 1
ATOM 568 N N . ILE A 1 74 ? 15.900 -4.570 -18.554 1.00 92.81 74 ILE A N 1
ATOM 569 C CA . ILE A 1 74 ? 15.615 -6.003 -18.701 1.00 92.81 74 ILE A CA 1
ATOM 570 C C . ILE A 1 74 ? 15.455 -6.363 -20.181 1.00 92.81 74 ILE A C 1
ATOM 572 O O . ILE A 1 74 ? 16.070 -7.322 -20.634 1.00 92.81 74 ILE A O 1
ATOM 576 N N . ALA A 1 75 ? 14.682 -5.591 -20.947 1.00 93.19 75 ALA A N 1
ATOM 577 C CA . ALA A 1 75 ? 14.486 -5.819 -22.378 1.00 93.19 75 ALA A CA 1
ATOM 578 C C . ALA A 1 75 ? 15.805 -5.715 -23.166 1.00 93.19 75 ALA A C 1
ATOM 580 O O . ALA A 1 75 ? 16.073 -6.540 -24.039 1.00 93.19 75 ALA A O 1
ATOM 581 N N . LEU A 1 76 ? 16.669 -4.755 -22.818 1.00 93.44 76 LEU A N 1
ATOM 582 C CA . LEU A 1 76 ? 18.016 -4.637 -23.381 1.00 93.44 76 LEU A CA 1
ATOM 583 C C . LEU A 1 76 ? 18.881 -5.849 -23.044 1.00 93.44 76 LEU A C 1
ATOM 585 O O . LEU A 1 76 ? 19.489 -6.446 -23.924 1.00 93.44 76 LEU A O 1
ATOM 589 N N . LEU A 1 77 ? 18.938 -6.239 -21.776 1.00 92.50 77 LEU A N 1
ATOM 590 C CA . LEU A 1 77 ? 19.743 -7.375 -21.336 1.00 92.50 77 LEU A CA 1
ATOM 591 C C . LEU A 1 77 ? 19.224 -8.699 -21.932 1.00 92.50 77 LEU A C 1
ATOM 593 O O . LEU A 1 77 ? 20.027 -9.571 -22.252 1.00 92.50 77 LEU A O 1
ATOM 597 N N . GLN A 1 78 ? 17.911 -8.838 -22.155 1.00 92.25 78 GLN A N 1
ATOM 598 C CA . GLN A 1 78 ? 17.318 -9.959 -22.897 1.00 92.25 78 GLN A CA 1
ATOM 599 C C . GLN A 1 78 ? 17.755 -9.965 -24.362 1.00 92.25 78 GLN A C 1
ATOM 601 O O . GLN A 1 78 ? 18.100 -11.026 -24.876 1.00 92.25 78 GLN A O 1
ATOM 606 N N . LEU A 1 79 ? 17.796 -8.800 -25.015 1.00 92.31 79 LEU A N 1
ATOM 607 C CA . LEU A 1 79 ? 18.307 -8.660 -26.381 1.00 92.31 79 LEU A CA 1
ATOM 608 C C . LEU A 1 79 ? 19.777 -9.101 -26.487 1.00 92.31 79 LEU A C 1
ATOM 610 O O . LEU A 1 79 ? 20.163 -9.718 -27.476 1.00 92.31 79 LEU A O 1
ATOM 614 N N . PHE A 1 80 ? 20.580 -8.845 -25.451 1.00 91.88 80 PHE A N 1
ATOM 615 C CA . PHE A 1 80 ? 21.962 -9.333 -25.337 1.00 91.88 80 PHE A CA 1
ATOM 616 C C . PHE A 1 80 ? 22.078 -10.763 -24.787 1.00 91.88 80 PHE A C 1
ATOM 618 O O . PHE A 1 80 ? 23.182 -11.232 -24.517 1.00 91.88 80 PHE A O 1
ATOM 625 N N . ASN A 1 81 ? 20.956 -11.473 -24.640 1.00 90.25 81 ASN A N 1
ATOM 626 C CA . ASN A 1 81 ? 20.897 -12.864 -24.203 1.00 90.25 81 ASN A CA 1
ATOM 627 C C . ASN A 1 81 ? 21.423 -13.108 -22.768 1.00 90.25 81 ASN A C 1
ATOM 629 O O . ASN A 1 81 ? 21.842 -14.217 -22.436 1.00 90.25 81 ASN A O 1
ATOM 633 N N . LEU A 1 82 ? 21.368 -12.089 -21.899 1.00 91.50 82 LEU A N 1
ATOM 634 C CA . LEU A 1 82 ? 21.818 -12.117 -20.496 1.00 91.50 82 LEU A CA 1
ATOM 635 C C . LEU A 1 82 ? 20.703 -12.536 -19.518 1.00 91.50 82 LEU A C 1
ATOM 637 O O . LEU A 1 82 ? 20.598 -12.030 -18.399 1.00 91.50 82 LEU A O 1
ATOM 641 N N . THR A 1 83 ? 19.843 -13.466 -19.928 1.00 87.19 83 THR A N 1
ATOM 642 C CA . THR A 1 83 ? 18.595 -13.814 -19.228 1.00 87.19 83 THR A CA 1
ATOM 643 C C . THR A 1 83 ? 18.811 -14.372 -17.815 1.00 87.19 83 THR A C 1
ATOM 645 O O . THR A 1 83 ? 17.981 -14.166 -16.934 1.00 87.19 83 THR A O 1
ATOM 648 N N . GLN A 1 84 ? 19.941 -15.029 -17.559 1.00 89.12 84 GLN A N 1
ATOM 649 C CA . GLN A 1 84 ? 20.274 -15.643 -16.271 1.00 89.12 84 GLN A CA 1
ATOM 650 C C . GLN A 1 84 ? 20.488 -14.592 -15.175 1.00 89.12 84 GLN A C 1
ATOM 652 O O . GLN A 1 84 ? 20.021 -14.770 -14.053 1.00 89.12 84 GLN A O 1
ATOM 657 N N . VAL A 1 85 ? 21.122 -13.465 -15.510 1.00 89.19 85 VAL A N 1
ATOM 658 C CA . VAL A 1 85 ? 21.335 -12.345 -14.575 1.00 89.19 85 VAL A CA 1
ATOM 659 C C . VAL A 1 85 ? 20.015 -11.619 -14.283 1.00 89.19 85 VAL A C 1
ATOM 661 O O . VAL A 1 85 ? 19.841 -11.019 -13.226 1.00 89.19 85 VAL A O 1
ATOM 664 N N . LEU A 1 86 ? 19.052 -11.715 -15.202 1.00 91.25 86 LEU A N 1
ATOM 665 C CA . LEU A 1 86 ? 17.755 -11.055 -15.099 1.00 91.25 86 LEU A CA 1
ATOM 666 C C . LEU A 1 86 ? 16.740 -11.803 -14.246 1.00 91.25 86 LEU A C 1
ATOM 668 O O . LEU A 1 86 ? 15.765 -11.184 -13.829 1.00 91.25 86 LEU A O 1
ATOM 672 N N . SER A 1 87 ? 16.934 -13.100 -13.991 1.00 90.94 87 SER A N 1
ATOM 673 C CA . SER A 1 87 ? 15.923 -13.918 -13.311 1.00 90.94 87 SER A CA 1
ATOM 674 C C . SER A 1 87 ? 15.486 -13.324 -11.963 1.00 90.94 87 SER A C 1
ATOM 676 O O . SER A 1 87 ? 14.283 -13.141 -11.781 1.00 90.94 87 SER A O 1
ATOM 678 N N . PRO A 1 88 ? 16.398 -12.929 -11.049 1.00 90.31 88 PRO A N 1
ATOM 679 C CA . PRO A 1 88 ? 15.992 -12.349 -9.767 1.00 90.31 88 PRO A CA 1
ATOM 680 C C . PRO A 1 88 ? 15.278 -11.002 -9.929 1.00 90.31 88 PRO A C 1
ATOM 682 O O . PRO A 1 88 ? 14.296 -10.728 -9.244 1.00 90.31 88 PRO A O 1
ATOM 685 N N . ILE A 1 89 ? 15.734 -10.173 -10.873 1.00 91.31 89 ILE A N 1
ATOM 686 C CA . ILE A 1 89 ? 15.145 -8.857 -11.152 1.00 91.31 89 ILE A CA 1
ATOM 687 C C . ILE A 1 89 ? 13.719 -9.022 -11.692 1.00 91.31 89 ILE A C 1
ATOM 689 O O . ILE A 1 89 ? 12.805 -8.324 -11.255 1.00 91.31 89 ILE A O 1
ATOM 693 N N . LYS A 1 90 ? 13.511 -9.981 -12.602 1.00 90.25 90 LYS A N 1
ATOM 694 C CA . LYS A 1 90 ? 12.196 -10.305 -13.158 1.00 90.25 90 LYS A CA 1
ATOM 695 C C . LYS A 1 90 ? 11.233 -10.759 -12.063 1.00 90.25 90 LYS A C 1
ATOM 697 O O . LYS A 1 90 ? 10.115 -10.265 -12.023 1.00 90.25 90 LYS A O 1
ATOM 702 N N . THR A 1 91 ? 11.676 -11.621 -11.146 1.00 92.31 91 THR A N 1
ATOM 703 C CA . THR A 1 91 ? 10.852 -12.064 -10.011 1.00 92.31 91 THR A CA 1
ATOM 704 C C . THR A 1 91 ? 10.465 -10.902 -9.096 1.00 92.31 91 THR A C 1
ATOM 706 O O . THR A 1 91 ? 9.305 -10.791 -8.718 1.00 92.31 91 THR A O 1
ATOM 709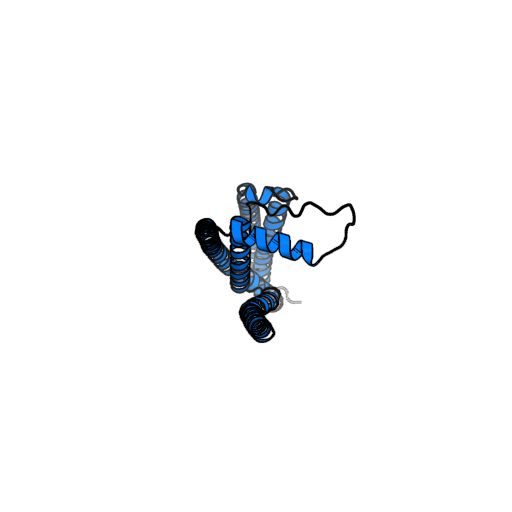 N N . MET A 1 92 ? 11.392 -9.993 -8.778 1.00 92.06 92 MET A N 1
ATOM 710 C CA . MET A 1 92 ? 11.070 -8.798 -7.982 1.00 92.06 92 MET A CA 1
ATOM 711 C C . MET A 1 92 ? 10.032 -7.916 -8.682 1.00 92.06 92 MET A C 1
ATOM 713 O O . MET A 1 92 ? 9.125 -7.390 -8.042 1.00 92.06 92 MET A O 1
ATOM 717 N N . LEU A 1 93 ? 10.140 -7.778 -10.002 1.00 90.56 93 LEU A N 1
ATOM 718 C CA . LEU A 1 93 ? 9.206 -6.997 -10.798 1.00 90.56 93 LEU A CA 1
ATOM 719 C C . LEU A 1 93 ? 7.820 -7.638 -10.843 1.00 90.56 93 LEU A C 1
ATOM 721 O O . LEU A 1 93 ? 6.830 -6.959 -10.605 1.00 90.56 93 LEU A O 1
ATOM 725 N N . GLU A 1 94 ? 7.744 -8.945 -11.076 1.00 91.50 94 GLU A N 1
ATOM 726 C CA . GLU A 1 94 ? 6.493 -9.705 -11.001 1.00 91.50 94 GLU A CA 1
ATOM 727 C C . GLU A 1 94 ? 5.828 -9.551 -9.625 1.00 91.50 94 GLU A C 1
ATOM 729 O O . GLU A 1 94 ? 4.625 -9.296 -9.560 1.00 91.50 94 GLU A O 1
ATOM 734 N N . SER A 1 95 ? 6.610 -9.585 -8.539 1.00 91.19 95 SER A N 1
ATOM 735 C CA . SER A 1 95 ? 6.120 -9.292 -7.187 1.00 91.19 95 SER A CA 1
ATOM 736 C C . SER A 1 95 ? 5.594 -7.861 -7.046 1.00 91.19 95 SER A C 1
ATOM 738 O O . SER A 1 95 ? 4.556 -7.653 -6.435 1.00 91.19 95 SER A O 1
ATOM 740 N N . VAL A 1 96 ? 6.244 -6.851 -7.632 1.00 89.88 96 VAL A N 1
ATOM 741 C CA . VAL A 1 96 ? 5.718 -5.471 -7.612 1.00 89.88 96 VAL A CA 1
ATOM 742 C C . VAL A 1 96 ? 4.378 -5.373 -8.351 1.00 89.88 96 VAL A C 1
ATOM 744 O O . VAL A 1 96 ? 3.463 -4.689 -7.892 1.00 89.88 96 VAL A O 1
ATOM 747 N N . PHE A 1 97 ? 4.231 -6.072 -9.478 1.00 90.44 97 PHE A N 1
ATOM 748 C CA . PHE A 1 97 ? 2.989 -6.073 -10.254 1.00 90.44 97 PHE A CA 1
ATOM 749 C C . PHE A 1 97 ? 1.860 -6.848 -9.579 1.00 90.44 97 PHE A C 1
ATOM 751 O O . PHE A 1 97 ? 0.702 -6.482 -9.772 1.00 90.44 97 PHE A O 1
ATOM 758 N N . SER A 1 98 ? 2.159 -7.869 -8.773 1.00 91.56 98 SER A N 1
ATOM 759 C CA . SER A 1 98 ? 1.129 -8.601 -8.028 1.00 91.56 98 SER A CA 1
ATOM 760 C C . SER A 1 98 ? 0.466 -7.738 -6.947 1.00 91.56 98 SER A C 1
ATOM 762 O O . SER A 1 98 ? -0.733 -7.893 -6.706 1.00 91.56 98 SER A O 1
ATOM 764 N N . TYR A 1 99 ? 1.182 -6.752 -6.393 1.00 90.94 99 TYR A N 1
ATOM 765 C CA . TYR A 1 99 ? 0.597 -5.775 -5.470 1.00 90.94 99 TYR A CA 1
ATOM 766 C C . TYR A 1 99 ? -0.410 -4.835 -6.140 1.00 90.94 99 TYR A C 1
ATOM 768 O O . TYR A 1 99 ? -1.278 -4.305 -5.454 1.00 90.94 99 TYR A O 1
ATOM 776 N N . VAL A 1 100 ? -0.348 -4.612 -7.460 1.00 92.69 100 VAL A N 1
ATOM 777 C CA . VAL A 1 100 ? -1.257 -3.667 -8.133 1.00 92.69 100 VAL A CA 1
ATOM 778 C C . VAL A 1 100 ? -2.718 -4.144 -8.060 1.00 92.69 100 VAL A C 1
ATOM 780 O O . VAL A 1 100 ? -3.543 -3.399 -7.528 1.00 92.69 100 VAL A O 1
ATOM 783 N N . PRO A 1 101 ? -3.082 -5.367 -8.502 1.00 93.06 101 PRO A N 1
ATOM 784 C CA . PRO A 1 101 ? -4.430 -5.902 -8.301 1.00 93.06 101 PRO A CA 1
ATOM 785 C C . PRO A 1 101 ? -4.838 -5.992 -6.826 1.00 93.06 101 PRO A C 1
ATOM 787 O O . PRO A 1 101 ? -5.975 -5.671 -6.482 1.00 93.06 101 PRO A O 1
ATOM 790 N N . GLN A 1 102 ? -3.913 -6.402 -5.953 1.00 95.06 102 GLN A N 1
ATOM 791 C CA . GLN A 1 102 ? -4.160 -6.536 -4.514 1.00 95.06 102 GLN A CA 1
ATOM 792 C C . GLN A 1 102 ? -4.493 -5.189 -3.864 1.00 95.06 102 GLN A C 1
ATOM 794 O O . GLN A 1 102 ? -5.409 -5.113 -3.049 1.00 95.06 102 GLN A O 1
ATOM 799 N N . LEU A 1 103 ? -3.828 -4.108 -4.281 1.00 94.12 103 LEU A N 1
ATOM 800 C CA . LEU A 1 103 ? -4.103 -2.752 -3.816 1.00 94.12 103 LEU A CA 1
ATOM 801 C C . LEU A 1 103 ? -5.527 -2.311 -4.163 1.00 94.12 103 LEU A C 1
ATOM 803 O O . LEU A 1 103 ? -6.214 -1.747 -3.313 1.00 94.12 103 LEU A O 1
ATOM 807 N N . PHE A 1 104 ? -5.999 -2.609 -5.377 1.00 94.62 104 PHE A N 1
ATOM 808 C CA . PHE A 1 104 ? -7.389 -2.342 -5.753 1.00 94.62 104 PHE A CA 1
ATOM 809 C C . PHE A 1 104 ? -8.375 -3.163 -4.915 1.00 94.62 104 PHE A C 1
ATOM 811 O O . PHE A 1 104 ? -9.367 -2.612 -4.438 1.00 94.62 104 PHE A O 1
ATOM 818 N N . GLY A 1 105 ? -8.092 -4.451 -4.697 1.00 95.69 105 GLY A N 1
ATOM 819 C CA . GLY A 1 105 ? -8.917 -5.320 -3.855 1.00 95.69 105 GLY A CA 1
ATOM 820 C C . GLY A 1 105 ? -9.002 -4.830 -2.407 1.00 95.69 105 GLY A C 1
ATOM 821 O O . GLY A 1 105 ? -10.095 -4.718 -1.855 1.00 95.69 105 GLY A O 1
ATOM 822 N N . ALA A 1 106 ? -7.863 -4.4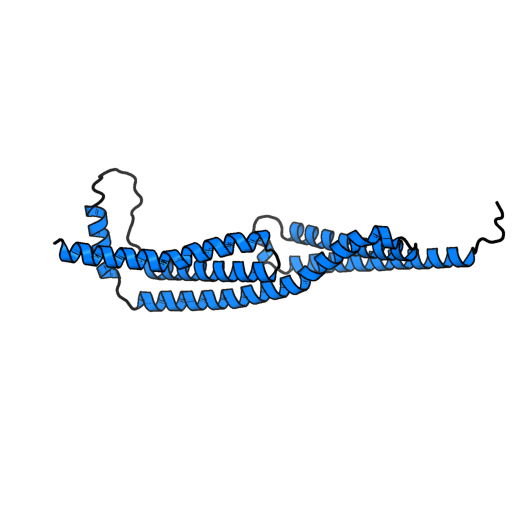70 -1.814 1.00 96.00 106 ALA A N 1
ATOM 823 C CA . ALA A 1 106 ? -7.770 -3.952 -0.455 1.00 96.00 106 ALA A CA 1
ATOM 824 C C . ALA A 1 106 ? -8.482 -2.600 -0.307 1.00 96.00 106 ALA A C 1
ATOM 826 O O . ALA A 1 106 ? -9.258 -2.414 0.628 1.00 96.00 106 ALA A O 1
ATOM 827 N N . ALA A 1 107 ? -8.275 -1.674 -1.249 1.00 95.19 107 ALA A N 1
ATOM 828 C CA . ALA A 1 107 ? -8.942 -0.374 -1.247 1.00 95.19 107 ALA A CA 1
ATOM 829 C C . ALA A 1 107 ? -10.466 -0.516 -1.366 1.00 95.19 107 ALA A C 1
ATOM 831 O O . ALA A 1 107 ? -11.210 0.145 -0.640 1.00 95.19 107 ALA A O 1
ATOM 832 N N . PHE A 1 108 ? -10.935 -1.407 -2.244 1.00 97.25 108 PHE A N 1
ATOM 833 C CA . PHE A 1 108 ? -12.357 -1.699 -2.392 1.00 97.25 108 PHE A CA 1
ATOM 834 C C . PHE A 1 108 ? -12.947 -2.312 -1.116 1.00 97.25 108 PHE A C 1
ATOM 836 O O . PHE A 1 108 ? -13.966 -1.831 -0.619 1.00 97.25 108 PHE A O 1
ATOM 843 N N . LEU A 1 109 ? -12.285 -3.325 -0.546 1.00 96.62 109 LEU A N 1
ATOM 844 C CA . LEU A 1 109 ? -12.714 -3.966 0.697 1.00 96.62 109 LEU A CA 1
ATOM 845 C C . LEU A 1 109 ? -12.778 -2.963 1.856 1.00 96.62 109 LEU A C 1
ATOM 847 O O . LEU A 1 109 ? -13.772 -2.924 2.580 1.00 96.62 109 LEU A O 1
ATOM 851 N N . PHE A 1 110 ? -11.749 -2.126 2.005 1.00 96.69 110 PHE A N 1
ATOM 852 C CA . PHE A 1 110 ? -11.700 -1.092 3.034 1.00 96.69 110 PHE A CA 1
ATOM 853 C C . PHE A 1 110 ? -12.831 -0.076 2.867 1.00 96.69 110 PHE A C 1
ATOM 855 O O . PHE A 1 110 ? -13.493 0.270 3.841 1.00 96.69 110 PHE A O 1
ATOM 862 N N . PHE A 1 111 ? -13.103 0.366 1.636 1.00 96.94 111 PHE A N 1
ATOM 863 C CA . PHE A 1 111 ? -14.186 1.305 1.354 1.00 96.94 111 PHE A CA 1
ATOM 864 C C . PHE A 1 111 ? -15.562 0.731 1.721 1.00 96.94 111 PHE A C 1
ATOM 866 O O . PHE A 1 111 ? -16.352 1.394 2.397 1.00 96.94 111 PHE A O 1
ATOM 873 N N . VAL A 1 112 ? -15.837 -0.517 1.328 1.00 97.50 112 VAL A N 1
ATOM 874 C CA . VAL A 1 112 ? -17.090 -1.205 1.675 1.00 97.50 112 VAL A CA 1
ATOM 875 C C . VAL A 1 112 ? -17.198 -1.398 3.189 1.00 97.50 112 VAL A C 1
ATOM 877 O O . VAL A 1 112 ? -18.225 -1.071 3.782 1.00 97.50 112 VAL A O 1
ATOM 880 N N . GLY A 1 113 ? -16.133 -1.869 3.838 1.00 96.31 113 GLY A N 1
ATOM 881 C CA . GLY A 1 113 ? -16.126 -2.093 5.280 1.00 96.31 113 GLY A CA 1
ATOM 882 C C . GLY A 1 113 ? -16.229 -0.804 6.103 1.00 96.31 113 GLY A C 1
ATOM 883 O O . GLY A 1 113 ? -16.921 -0.790 7.117 1.00 96.31 113 GLY A O 1
ATOM 884 N N . TYR A 1 114 ? -15.643 0.305 5.642 1.00 96.12 114 TYR A N 1
ATOM 885 C CA . TYR A 1 114 ? -15.829 1.631 6.238 1.00 96.12 114 TYR A CA 1
ATOM 886 C C . TYR A 1 114 ? -17.303 2.051 6.225 1.00 96.12 114 TYR A C 1
ATOM 888 O O . TYR A 1 114 ? -17.822 2.568 7.219 1.00 96.12 114 TYR A O 1
ATOM 896 N N . LEU A 1 115 ? -18.000 1.801 5.112 1.00 97.06 115 LEU A N 1
ATOM 897 C CA . LEU A 1 115 ? -19.418 2.121 4.986 1.00 97.06 115 LEU A CA 1
ATOM 898 C C . LEU A 1 115 ? -20.262 1.296 5.969 1.00 97.06 115 LEU A C 1
ATOM 900 O O . LEU A 1 115 ? -21.125 1.849 6.650 1.00 97.06 115 LEU A O 1
ATOM 904 N N . ILE A 1 116 ? -19.953 0.002 6.108 1.00 96.19 116 ILE A N 1
ATOM 905 C CA . ILE A 1 116 ? -20.586 -0.892 7.089 1.00 96.19 116 ILE A CA 1
ATOM 906 C C . ILE A 1 116 ? -20.324 -0.406 8.521 1.00 96.19 116 ILE A C 1
ATOM 908 O O . ILE A 1 116 ? -21.263 -0.301 9.309 1.00 96.19 116 ILE A O 1
ATOM 912 N N . ALA A 1 117 ? -19.080 -0.051 8.855 1.00 94.69 117 ALA A N 1
ATOM 913 C CA . ALA A 1 117 ? -18.714 0.461 10.175 1.00 94.69 117 ALA A CA 1
ATOM 914 C C . ALA A 1 117 ? -19.506 1.726 10.533 1.00 94.69 117 ALA A C 1
ATOM 916 O O . ALA A 1 117 ? -19.992 1.872 11.656 1.00 94.69 117 ALA A O 1
ATOM 917 N N . LYS A 1 118 ? -19.678 2.634 9.566 1.00 93.50 118 LYS A N 1
ATOM 918 C CA . LYS A 1 118 ? -20.445 3.869 9.749 1.00 93.50 118 LYS A CA 1
ATOM 919 C C . LYS A 1 118 ? -21.921 3.593 10.041 1.00 93.50 118 LYS A C 1
ATOM 921 O O . LYS A 1 118 ? -22.492 4.242 10.914 1.00 93.50 118 LYS A O 1
ATOM 926 N N . ILE A 1 119 ? -22.522 2.630 9.344 1.00 95.31 119 ILE A N 1
ATOM 927 C CA . ILE A 1 119 ? -23.909 2.217 9.595 1.00 95.31 119 ILE A CA 1
ATOM 928 C C . ILE A 1 119 ? -24.022 1.592 10.989 1.00 95.31 119 ILE A C 1
ATOM 930 O O . ILE A 1 119 ? -24.890 1.984 11.764 1.00 95.31 119 ILE A O 1
ATOM 934 N N . ALA A 1 120 ? -23.116 0.678 11.344 1.00 93.88 120 ALA A N 1
ATOM 935 C CA . ALA A 1 120 ? -23.111 0.030 12.654 1.00 93.88 120 ALA A CA 1
ATOM 936 C C . ALA A 1 120 ? -23.024 1.048 13.799 1.00 93.88 120 ALA A C 1
ATOM 938 O O . ALA A 1 120 ? -23.811 0.977 14.739 1.00 93.88 120 ALA A O 1
ATOM 939 N N . ARG A 1 121 ? -22.148 2.052 13.673 1.00 91.75 121 ARG A N 1
ATOM 940 C CA . ARG A 1 121 ? -22.056 3.175 14.612 1.00 91.75 121 ARG A CA 1
ATOM 941 C C . ARG A 1 121 ? -23.391 3.879 14.815 1.00 91.75 121 ARG A C 1
ATOM 943 O O . ARG A 1 121 ? -23.815 4.054 15.951 1.00 91.75 121 ARG A O 1
ATOM 950 N N . GLN A 1 122 ? -24.042 4.278 13.723 1.00 91.62 122 GLN A N 1
ATOM 951 C CA . GLN A 1 122 ? -25.315 5.000 13.778 1.00 91.62 122 GLN A CA 1
ATOM 952 C C . GLN A 1 122 ? -26.407 4.159 14.443 1.00 91.62 122 GLN A C 1
ATOM 954 O O . GLN A 1 122 ? -27.191 4.676 15.239 1.00 91.62 122 GLN A O 1
ATOM 959 N N . LEU A 1 123 ? -26.434 2.854 14.158 1.00 92.00 123 LEU A N 1
ATOM 960 C CA . LEU A 1 123 ? -27.356 1.920 14.799 1.00 92.00 123 LEU A CA 1
ATOM 961 C C . LEU A 1 123 ? -27.082 1.802 16.303 1.00 92.00 123 LEU A C 1
ATOM 963 O O . LEU A 1 123 ? -28.026 1.838 17.087 1.00 92.00 123 LEU A O 1
ATOM 967 N N . THR A 1 124 ? -25.815 1.714 16.717 1.00 89.56 124 THR A N 1
ATOM 968 C CA . THR A 1 124 ? -25.434 1.678 18.137 1.00 89.56 124 THR A CA 1
ATOM 969 C C . THR A 1 124 ? -25.807 2.974 18.860 1.00 89.56 124 THR A C 1
ATOM 971 O O . THR A 1 124 ? -26.405 2.913 19.931 1.00 89.56 124 THR A O 1
ATOM 974 N N . GLU A 1 125 ? -25.515 4.138 18.272 1.00 87.88 125 GLU A N 1
ATOM 975 C CA . GLU A 1 125 ? -25.878 5.448 18.834 1.00 87.88 125 GLU A CA 1
ATOM 976 C C . GLU A 1 125 ? -27.399 5.588 18.988 1.00 87.88 125 GLU A C 1
ATOM 978 O O . GLU A 1 125 ? -27.876 6.012 20.039 1.00 87.88 125 GLU A O 1
ATOM 983 N N . THR A 1 126 ? -28.165 5.173 17.973 1.00 87.06 126 THR A N 1
ATOM 984 C CA . THR A 1 126 ? -29.637 5.232 17.995 1.00 87.06 126 THR A CA 1
ATOM 985 C C . THR A 1 126 ? -30.219 4.284 19.041 1.00 87.06 126 THR A C 1
ATOM 987 O O . THR A 1 126 ? -31.092 4.677 19.812 1.00 87.06 126 THR A O 1
ATOM 990 N N . ALA A 1 127 ? -29.714 3.048 19.109 1.00 85.88 127 ALA A N 1
ATOM 991 C CA . ALA A 1 127 ? -30.165 2.062 20.083 1.00 85.88 127 ALA A CA 1
ATOM 992 C C . ALA A 1 127 ? -29.901 2.536 21.519 1.00 85.88 127 ALA A C 1
ATOM 994 O O . ALA A 1 127 ? -30.801 2.490 22.351 1.00 85.88 127 ALA A O 1
ATOM 995 N N . LEU A 1 128 ? -28.697 3.043 21.802 1.00 81.88 128 LEU A N 1
ATOM 996 C CA . LEU A 1 128 ? -28.328 3.529 23.134 1.00 81.88 128 LEU A CA 1
ATOM 997 C C . LEU A 1 128 ? -29.010 4.849 23.502 1.00 81.88 128 LEU A C 1
ATOM 999 O O . LEU A 1 128 ? -29.307 5.055 24.672 1.00 81.88 128 LEU A O 1
ATOM 1003 N N . GLY A 1 129 ? -29.293 5.719 22.530 1.00 77.31 129 GLY A N 1
ATOM 1004 C CA . GLY A 1 129 ? -30.028 6.965 22.758 1.00 77.31 129 GLY A CA 1
ATOM 1005 C C . GLY A 1 129 ? -31.501 6.753 23.119 1.00 77.31 129 GLY A C 1
ATOM 1006 O O . GLY A 1 129 ? -32.096 7.597 23.783 1.00 77.31 129 GLY A O 1
ATOM 1007 N N . GLN A 1 130 ? -32.091 5.622 22.720 1.00 72.25 130 GLN A N 1
ATOM 1008 C CA . GLN A 1 130 ? -33.472 5.273 23.060 1.00 72.25 130 GLN A CA 1
ATOM 1009 C C . GLN A 1 130 ? -33.609 4.700 24.485 1.00 72.25 130 GLN A C 1
ATOM 1011 O O . GLN A 1 130 ? -34.684 4.778 25.082 1.00 72.25 130 GLN A O 1
ATOM 1016 N N . PHE A 1 131 ? -32.531 4.153 25.057 1.00 68.69 131 PHE A N 1
ATOM 1017 C CA . PHE A 1 131 ? -32.492 3.723 26.453 1.00 68.69 131 PHE A CA 1
ATOM 1018 C C . PHE A 1 131 ? -32.021 4.886 27.341 1.00 68.69 131 PHE A C 1
ATOM 1020 O O . PHE A 1 131 ? -30.883 5.332 27.237 1.00 68.69 131 PHE A O 1
ATOM 1027 N N . ASN A 1 132 ? -32.871 5.362 28.258 1.00 57.97 132 ASN A N 1
ATOM 1028 C CA . ASN A 1 132 ? -32.503 6.358 29.276 1.00 57.97 132 ASN A CA 1
ATOM 1029 C C . ASN A 1 132 ? -31.490 5.772 30.287 1.00 57.97 132 ASN A C 1
ATOM 1031 O O . ASN A 1 132 ? -31.817 5.498 31.438 1.00 57.97 132 ASN A O 1
ATOM 1035 N N . PHE A 1 133 ? -30.230 5.599 29.882 1.00 56.34 133 PHE A N 1
ATOM 1036 C CA . PHE A 1 133 ? -29.126 5.242 30.781 1.00 56.34 133 PHE A CA 1
ATOM 1037 C C . PHE A 1 133 ? -28.773 6.370 31.766 1.00 56.34 133 PHE A C 1
ATOM 1039 O O . PHE A 1 133 ? -28.047 6.129 32.729 1.00 56.34 133 PHE A O 1
ATOM 1046 N N . GLY A 1 134 ? -29.322 7.579 31.581 1.00 57.94 134 GLY A N 1
ATOM 1047 C CA . GLY A 1 134 ? -29.073 8.744 32.437 1.00 57.94 134 GLY A CA 1
ATOM 1048 C C . GLY A 1 134 ? -29.398 8.536 33.922 1.00 57.94 134 GLY A C 1
ATOM 1049 O O . GLY A 1 134 ? -28.746 9.140 34.762 1.00 57.94 134 GLY A O 1
ATOM 1050 N N . SER A 1 135 ? -30.334 7.644 34.273 1.00 56.78 135 SER A N 1
ATOM 1051 C CA . SER A 1 135 ? -30.653 7.335 35.679 1.00 56.78 135 SER A CA 1
ATOM 1052 C C . SER A 1 135 ? -29.807 6.213 36.293 1.00 56.78 135 SER A C 1
ATOM 1054 O O . SER A 1 135 ? -29.845 6.011 37.505 1.00 56.78 135 SER A O 1
ATOM 1056 N N . ILE A 1 136 ? -29.103 5.431 35.468 1.00 57.59 136 ILE A N 1
ATOM 1057 C CA . ILE A 1 136 ? -28.207 4.349 35.911 1.00 57.59 136 ILE A CA 1
ATOM 1058 C C . ILE A 1 136 ? -26.782 4.895 36.031 1.00 57.59 136 ILE A C 1
ATOM 1060 O O . ILE A 1 136 ? -26.101 4.602 37.006 1.00 57.59 136 ILE A O 1
ATOM 1064 N N . ALA A 1 137 ? -26.363 5.742 35.088 1.00 57.22 137 ALA A N 1
ATOM 1065 C CA . ALA A 1 137 ? -25.058 6.393 35.103 1.00 57.22 137 ALA A CA 1
ATOM 1066 C C . ALA A 1 137 ? -24.876 7.320 36.318 1.00 57.22 137 ALA A C 1
ATOM 1068 O O . ALA A 1 137 ? -23.812 7.301 36.926 1.00 57.22 137 ALA A O 1
ATOM 1069 N N . SER A 1 138 ? -25.919 8.052 36.732 1.00 59.44 138 SER A N 1
ATOM 1070 C CA . SER A 1 138 ? -25.875 8.867 37.955 1.00 59.44 138 SER A CA 1
ATOM 1071 C C . SER A 1 138 ? -25.712 8.024 39.225 1.00 59.44 138 SER A C 1
ATOM 1073 O O . SER A 1 138 ? -24.957 8.397 40.112 1.00 59.44 138 SER A O 1
ATOM 1075 N N . LYS A 1 139 ? -26.340 6.842 39.287 1.00 58.62 139 LYS A N 1
ATOM 1076 C CA . LYS A 1 139 ? -26.172 5.906 40.413 1.00 58.62 139 LYS A CA 1
ATOM 1077 C C . LYS A 1 139 ? -24.808 5.219 40.438 1.00 58.62 139 LYS A C 1
ATOM 1079 O O . LYS A 1 139 ? -24.343 4.851 41.510 1.00 58.62 139 LYS A O 1
ATOM 1084 N N . VAL A 1 140 ? -24.193 5.016 39.271 1.00 59.72 140 VAL A N 1
ATOM 1085 C CA . VAL A 1 140 ? -22.843 4.450 39.165 1.00 59.72 140 VAL A CA 1
ATOM 1086 C C . VAL A 1 140 ? -21.788 5.495 39.532 1.00 59.72 140 VAL A C 1
ATOM 1088 O O . VAL A 1 140 ? -20.878 5.153 40.277 1.00 59.72 140 VAL A O 1
ATOM 1091 N N . GLY A 1 141 ? -21.941 6.752 39.098 1.00 61.19 141 GLY A N 1
ATOM 1092 C CA . GLY A 1 141 ? -21.062 7.866 39.484 1.00 61.19 141 GLY A CA 1
ATOM 1093 C C . GLY A 1 141 ? -20.983 8.051 41.002 1.00 61.19 141 GLY A C 1
ATOM 1094 O O . GLY A 1 141 ? -19.896 7.949 41.560 1.00 61.19 141 GLY A O 1
ATOM 1095 N N . ASP A 1 142 ? -22.137 8.147 41.673 1.00 57.31 142 ASP A N 1
ATOM 1096 C CA . ASP A 1 142 ? -22.213 8.230 43.144 1.00 57.31 142 ASP A CA 1
ATOM 1097 C C . ASP A 1 142 ? -21.562 7.022 43.846 1.00 57.31 142 ASP A C 1
ATOM 1099 O O . ASP A 1 142 ? -20.980 7.148 44.920 1.00 57.31 142 ASP A O 1
ATOM 1103 N N . SER A 1 143 ? -21.659 5.823 43.258 1.00 59.66 143 SER A N 1
ATOM 1104 C CA . SER A 1 143 ? -21.073 4.613 43.848 1.00 59.66 143 SER A CA 1
ATOM 1105 C C . SER A 1 143 ? -19.566 4.483 43.625 1.00 59.66 143 SER A C 1
ATOM 1107 O O . SER A 1 143 ? -18.907 3.834 44.427 1.00 59.66 143 SER A O 1
ATOM 1109 N N . VAL A 1 144 ? -19.020 5.075 42.559 1.00 55.66 144 VAL A N 1
ATOM 1110 C CA . VAL A 1 144 ? -17.575 5.087 42.282 1.00 55.66 144 VAL A CA 1
ATOM 1111 C C . VAL A 1 144 ? -16.891 6.116 43.176 1.00 55.66 144 VAL A C 1
ATOM 1113 O O . VAL A 1 144 ? -15.889 5.786 43.800 1.00 55.66 144 VAL A O 1
ATOM 1116 N N . GLU A 1 145 ? -17.501 7.291 43.340 1.00 53.25 145 GLU A N 1
ATOM 1117 C CA . GLU A 1 145 ? -17.029 8.343 44.247 1.00 53.25 145 GLU A CA 1
ATOM 1118 C C . GLU A 1 145 ? -17.061 7.904 45.721 1.00 53.25 145 GLU A C 1
ATOM 1120 O O . GLU A 1 145 ? -16.150 8.204 46.487 1.00 53.25 145 GLU A O 1
ATOM 1125 N N . ALA A 1 146 ? -18.037 7.073 46.109 1.00 54.84 146 ALA A N 1
ATOM 1126 C CA . ALA A 1 146 ? -18.090 6.463 47.441 1.00 54.84 146 ALA A CA 1
ATOM 1127 C C . ALA A 1 146 ? -17.027 5.367 47.692 1.00 54.84 146 ALA A C 1
ATOM 1129 O O . ALA A 1 146 ? -16.841 4.958 48.839 1.00 54.84 146 ALA A O 1
ATOM 1130 N N . ILE A 1 147 ? -16.361 4.854 46.648 1.00 56.91 147 ILE A N 1
ATOM 1131 C CA . ILE A 1 147 ? -15.328 3.805 46.750 1.00 56.91 147 ILE A CA 1
ATOM 1132 C C . ILE A 1 147 ? -13.913 4.407 46.676 1.00 56.91 147 ILE A C 1
ATOM 1134 O O . ILE A 1 147 ? -12.984 3.826 47.233 1.00 56.91 147 ILE A O 1
ATOM 1138 N N . THR A 1 148 ? -13.738 5.567 46.039 1.00 55.28 148 THR A N 1
ATOM 1139 C CA . THR A 1 148 ? -12.441 6.239 45.840 1.00 55.28 148 THR A CA 1
ATOM 1140 C C . THR A 1 148 ? -12.226 7.404 46.806 1.00 55.28 148 THR A C 1
ATOM 1142 O O . THR A 1 148 ? -11.873 8.483 46.355 1.00 55.28 148 THR A O 1
ATOM 1145 N N . GLY A 1 149 ? -12.484 7.215 48.104 1.00 53.34 149 GLY A N 1
ATOM 1146 C CA . GLY A 1 149 ? -12.461 8.268 49.131 1.00 53.34 149 GLY A CA 1
ATOM 1147 C C . GLY A 1 149 ? -11.119 8.983 49.349 1.00 53.34 149 GLY A C 1
ATOM 1148 O O . GLY A 1 149 ? -10.555 8.885 50.433 1.00 53.34 149 GLY A O 1
ATOM 1149 N N . GLU A 1 150 ? -10.683 9.771 48.372 1.00 44.84 150 GLU A N 1
ATOM 1150 C CA . GLU A 1 150 ? -9.533 10.658 48.436 1.00 44.84 150 GLU A CA 1
ATOM 1151 C C . GLU A 1 150 ? -9.962 12.058 47.967 1.00 44.84 150 GLU A C 1
ATOM 1153 O O . GLU A 1 150 ? -10.176 12.323 46.783 1.00 44.84 150 GLU A O 1
ATOM 1158 N N . GLU A 1 151 ? -10.112 12.948 48.950 1.00 49.06 151 GLU A N 1
ATOM 1159 C CA . GLU A 1 151 ? -9.980 14.391 48.783 1.00 49.06 151 GLU A CA 1
ATOM 1160 C C . GLU A 1 151 ? -8.521 14.668 48.398 1.00 49.06 151 GLU A C 1
ATOM 1162 O O . GLU A 1 151 ? -7.661 14.690 49.270 1.00 49.06 151 GLU A O 1
ATOM 1167 N N . ASP A 1 152 ? -8.223 14.853 47.114 1.00 35.91 152 ASP A N 1
ATOM 1168 C CA . ASP A 1 152 ? -7.010 15.558 46.704 1.00 35.91 152 ASP A CA 1
ATOM 1169 C C . ASP A 1 152 ? -7.268 16.347 45.414 1.00 35.91 152 ASP A C 1
ATOM 1171 O O . ASP A 1 152 ? -7.871 15.881 44.445 1.00 35.91 152 ASP A O 1
ATOM 1175 N N . GLU A 1 153 ? -6.868 17.610 45.487 1.00 40.91 153 GLU A N 1
ATOM 1176 C CA . GLU A 1 153 ? -7.039 18.665 44.500 1.00 40.91 153 GLU A CA 1
ATOM 1177 C C . GLU A 1 153 ? -6.288 18.321 43.189 1.00 40.91 153 GLU A C 1
ATOM 1179 O O . GLU A 1 153 ? -5.227 17.704 43.222 1.00 40.91 153 GLU A O 1
ATOM 1184 N N . ASP A 1 154 ? -6.837 18.747 42.040 1.00 34.12 154 ASP A N 1
ATOM 1185 C CA . ASP A 1 154 ? -6.303 18.625 40.658 1.00 34.12 154 ASP A CA 1
ATOM 1186 C C . ASP A 1 154 ? -6.766 17.446 39.776 1.00 34.12 154 ASP A C 1
ATOM 1188 O O . ASP A 1 154 ? -6.112 17.101 38.784 1.00 34.12 154 ASP A O 1
ATOM 1192 N N . HIS A 1 155 ? -7.952 16.890 40.022 1.00 35.81 155 HIS A N 1
ATOM 1193 C CA . HIS A 1 155 ? -8.553 15.913 39.110 1.00 35.81 155 HIS A CA 1
ATOM 1194 C C . HIS A 1 155 ? -9.661 16.525 38.251 1.00 35.81 155 HIS A C 1
ATOM 1196 O O . HIS A 1 155 ? -10.678 17.002 38.752 1.00 35.81 155 HIS A O 1
ATOM 1202 N N . GLU A 1 156 ? -9.416 16.511 36.934 1.00 33.44 156 GLU A N 1
ATOM 1203 C CA . GLU A 1 156 ? -10.374 16.811 35.873 1.00 33.44 156 GLU A CA 1
ATOM 1204 C C . GLU A 1 156 ? -11.760 16.292 36.248 1.00 33.44 156 GLU A C 1
ATOM 1206 O O . GLU A 1 156 ? -11.932 15.094 36.481 1.00 33.44 156 GLU A O 1
ATOM 1211 N N . GLU A 1 157 ? -12.737 17.199 36.295 1.00 32.53 157 GLU A N 1
ATOM 1212 C CA . GLU A 1 157 ? -14.138 16.855 36.467 1.00 32.53 157 GLU A CA 1
ATOM 1213 C C . GLU A 1 157 ? -14.494 15.719 35.501 1.00 32.53 157 GLU A C 1
ATOM 1215 O O . GLU A 1 157 ? -14.721 15.937 34.304 1.00 32.53 157 GLU A O 1
ATOM 1220 N N . VAL A 1 158 ? -14.615 14.497 36.028 1.00 44.84 158 VAL A N 1
ATOM 1221 C CA . VAL A 1 158 ? -15.333 13.403 35.374 1.00 44.84 158 VAL A CA 1
ATOM 1222 C C . VAL A 1 158 ? -16.820 13.735 35.492 1.00 44.84 158 VAL A C 1
ATOM 1224 O O . VAL A 1 158 ? -17.624 13.056 36.122 1.00 44.84 158 VAL A O 1
ATOM 1227 N N . SER A 1 159 ? -17.189 14.851 34.868 1.00 39.28 159 SER A N 1
ATOM 1228 C CA . SER A 1 159 ? -18.547 15.162 34.490 1.00 39.28 159 SER A CA 1
ATOM 1229 C C . SER A 1 159 ? -19.014 13.991 33.639 1.00 39.28 159 SER A C 1
ATOM 1231 O O . SER A 1 159 ? -18.433 13.709 32.598 1.00 39.28 159 SER A O 1
ATOM 1233 N N . VAL A 1 160 ? -20.020 13.249 34.102 1.00 48.97 160 VAL A N 1
ATOM 1234 C CA . VAL A 1 160 ? -20.638 12.173 33.322 1.00 48.97 160 VAL A CA 1
ATOM 1235 C C . VAL A 1 160 ? -21.230 12.830 32.071 1.00 48.97 160 VAL A C 1
ATOM 1237 O O . VAL A 1 160 ? -22.278 13.478 32.170 1.00 48.97 160 VAL A O 1
ATOM 1240 N N . PRO A 1 161 ? -20.585 12.757 30.891 1.00 44.91 161 PRO A N 1
ATOM 1241 C CA . PRO A 1 161 ? -20.980 13.619 29.802 1.00 44.91 161 PRO A CA 1
ATOM 1242 C C . PRO A 1 161 ? -22.188 12.987 29.120 1.00 44.91 161 PRO A C 1
ATOM 1244 O O . PRO A 1 161 ? -22.272 11.769 28.939 1.00 44.91 161 PRO A O 1
ATOM 1247 N N . SER A 1 162 ? -23.062 13.829 28.590 1.00 53.62 162 SER A N 1
ATOM 1248 C CA . SER A 1 162 ? -24.105 13.531 27.597 1.00 53.62 162 SER A CA 1
ATOM 1249 C C . SER A 1 162 ? -23.587 12.886 26.286 1.00 53.62 162 SER A C 1
ATOM 1251 O O . SER A 1 162 ? -24.286 12.863 25.277 1.00 53.62 162 SER A O 1
ATOM 1253 N N . GLN A 1 163 ? -22.368 12.337 26.295 1.00 58.53 163 GLN A N 1
ATOM 1254 C CA . GLN A 1 163 ? -21.608 11.774 25.181 1.00 58.53 163 GLN A CA 1
ATOM 1255 C C . GLN A 1 163 ? -21.490 10.238 25.243 1.00 58.53 163 GLN A C 1
ATOM 1257 O O . GLN A 1 163 ? -20.868 9.640 24.363 1.00 58.53 163 GLN A O 1
ATOM 1262 N N . LEU A 1 164 ? -22.080 9.572 26.245 1.00 70.50 164 LEU A N 1
ATOM 1263 C CA . LEU A 1 164 ? -22.011 8.109 26.407 1.00 70.50 164 LEU A CA 1
ATOM 1264 C C . LEU A 1 164 ? -22.468 7.320 25.158 1.00 70.50 164 LEU A C 1
ATOM 1266 O O . LEU A 1 164 ? -21.735 6.427 24.724 1.00 70.50 164 LEU A O 1
ATOM 1270 N N . PRO A 1 165 ? -23.612 7.650 24.519 1.00 75.00 165 PRO A N 1
ATOM 1271 C CA . PRO A 1 165 ? -24.058 6.951 23.310 1.00 75.00 165 PRO A CA 1
ATOM 1272 C C . PRO A 1 165 ? -23.101 7.139 22.126 1.00 75.00 165 PRO A C 1
ATOM 1274 O O . PRO A 1 165 ? -22.791 6.178 21.422 1.00 75.00 165 PRO A O 1
ATOM 1277 N N . SER A 1 166 ? -22.575 8.356 21.936 1.00 78.25 166 SER A N 1
ATOM 1278 C CA . SER A 1 166 ? -21.596 8.657 20.882 1.00 78.25 166 SER A CA 1
ATOM 1279 C C . SER A 1 166 ? -20.236 8.007 21.127 1.00 78.25 166 SER A C 1
ATOM 1281 O O . SER A 1 166 ? -19.566 7.611 20.175 1.00 78.25 166 SER A O 1
ATOM 1283 N N . LEU A 1 167 ? -19.828 7.851 22.390 1.00 84.38 167 LEU A N 1
ATOM 1284 C CA . LEU A 1 167 ? -18.586 7.172 22.743 1.00 84.38 167 LEU A CA 1
ATOM 1285 C C . LEU A 1 167 ? -18.684 5.675 22.439 1.00 84.38 167 LEU A C 1
ATOM 1287 O O . LEU A 1 167 ? -17.808 5.127 21.774 1.00 84.38 167 LEU A O 1
ATOM 1291 N N . ALA A 1 168 ? -19.784 5.030 22.833 1.00 84.12 168 ALA A N 1
ATOM 1292 C CA . ALA A 1 168 ? -20.036 3.629 22.512 1.00 84.12 168 ALA A CA 1
ATOM 1293 C C . ALA A 1 168 ? -20.121 3.390 20.993 1.00 84.12 168 ALA A C 1
ATOM 1295 O O . ALA A 1 168 ? -19.500 2.461 20.477 1.00 84.12 168 ALA A O 1
ATOM 1296 N N . GLY A 1 169 ? -20.813 4.267 20.258 1.00 84.81 169 GLY A N 1
ATOM 1297 C CA . GLY A 1 169 ? -20.850 4.229 18.795 1.00 84.81 169 GLY A CA 1
ATOM 1298 C C . GLY A 1 169 ? -19.467 4.373 18.155 1.00 84.81 169 GLY A C 1
ATOM 1299 O O . GLY A 1 169 ? -19.132 3.628 17.234 1.00 84.81 169 GLY A O 1
ATOM 1300 N N . ASN A 1 170 ? -18.637 5.289 18.659 1.00 88.88 170 ASN A N 1
ATOM 1301 C CA . ASN A 1 170 ? -17.256 5.458 18.208 1.00 88.88 170 ASN A CA 1
ATOM 1302 C C . ASN A 1 170 ? -16.381 4.235 18.502 1.00 88.88 170 ASN A C 1
ATOM 1304 O O . ASN A 1 170 ? -15.560 3.874 17.662 1.00 88.88 170 ASN A O 1
ATOM 1308 N N . ILE A 1 171 ? -16.557 3.581 19.651 1.00 90.44 171 ILE A N 1
ATOM 1309 C CA . ILE A 1 171 ? -15.825 2.353 19.989 1.00 90.44 171 ILE A CA 1
ATOM 1310 C C . ILE A 1 171 ? -16.211 1.226 19.027 1.00 90.44 171 ILE A C 1
ATOM 1312 O O . ILE A 1 171 ? -15.333 0.564 18.476 1.00 90.44 171 ILE A O 1
ATOM 1316 N N . VAL A 1 172 ? -17.509 1.036 18.765 1.00 91.12 172 VAL A N 1
ATOM 1317 C CA . VAL A 1 172 ? -17.988 0.040 17.790 1.00 91.12 172 VAL A CA 1
ATOM 1318 C C . VAL A 1 172 ? -17.455 0.349 16.394 1.00 91.12 172 VAL A C 1
ATOM 1320 O O . VAL A 1 172 ? -16.943 -0.543 15.718 1.00 91.12 172 VAL A O 1
ATOM 1323 N N . PHE A 1 173 ? -17.514 1.616 15.978 1.00 93.50 173 PHE A N 1
ATOM 1324 C CA . PHE A 1 173 ? -16.925 2.067 14.722 1.00 93.50 173 PHE A CA 1
ATOM 1325 C C . PHE A 1 173 ? -15.442 1.707 14.635 1.00 93.50 173 PHE A C 1
ATOM 1327 O O . PHE A 1 173 ? -15.029 1.092 13.656 1.00 93.50 173 PHE A O 1
ATOM 1334 N N . ALA A 1 174 ? -14.656 2.066 15.653 1.00 93.06 174 ALA A N 1
ATOM 1335 C CA . ALA A 1 174 ? -13.222 1.819 15.694 1.00 93.06 174 ALA A CA 1
ATOM 1336 C C . ALA A 1 174 ? -12.910 0.319 15.645 1.00 93.06 174 ALA A C 1
ATOM 1338 O O . ALA A 1 174 ? -12.054 -0.092 14.868 1.00 93.06 174 ALA A O 1
ATOM 1339 N N . LEU A 1 175 ? -13.639 -0.514 16.395 1.00 91.19 175 LEU A N 1
ATOM 1340 C CA . LEU A 1 175 ? -13.464 -1.969 16.378 1.00 91.19 175 LEU A CA 1
ATOM 1341 C C . LEU A 1 175 ? -13.731 -2.571 14.995 1.00 91.19 175 LEU A C 1
ATOM 1343 O O . LEU A 1 175 ? -12.918 -3.353 14.499 1.00 91.19 175 LEU A O 1
ATOM 1347 N N . ILE A 1 176 ? -14.837 -2.192 14.349 1.00 94.00 176 ILE A N 1
ATOM 1348 C CA . ILE A 1 176 ? -15.160 -2.682 13.002 1.00 94.00 176 ILE A CA 1
ATOM 1349 C C . ILE A 1 176 ? -14.133 -2.162 11.995 1.00 94.00 176 ILE A C 1
ATOM 1351 O O . ILE A 1 176 ? -13.659 -2.924 11.156 1.00 94.00 176 ILE A O 1
ATOM 1355 N N . LEU A 1 177 ? -13.749 -0.888 12.089 1.00 95.06 177 LEU A N 1
ATOM 1356 C CA . LEU A 1 177 ? -12.747 -0.288 11.214 1.00 95.06 177 LEU A CA 1
ATOM 1357 C C . LEU A 1 177 ? -11.400 -1.010 11.337 1.00 95.06 177 LEU A C 1
ATOM 1359 O O . LEU A 1 177 ? -10.787 -1.310 10.317 1.00 95.06 177 LEU A O 1
ATOM 1363 N N . ILE A 1 178 ? -10.950 -1.330 12.554 1.00 93.62 178 ILE A N 1
ATOM 1364 C CA . ILE A 1 178 ? -9.720 -2.096 12.792 1.00 93.62 178 ILE A CA 1
ATOM 1365 C C . ILE A 1 178 ? -9.834 -3.482 12.147 1.00 93.62 178 ILE A C 1
ATOM 1367 O O . ILE A 1 178 ? -8.940 -3.876 11.401 1.00 93.62 178 ILE A O 1
ATOM 1371 N N . ALA A 1 179 ? -10.947 -4.193 12.352 1.00 92.19 179 ALA A N 1
ATOM 1372 C CA . ALA A 1 179 ? -11.178 -5.505 11.746 1.00 92.19 179 ALA A CA 1
ATOM 1373 C C . ALA A 1 179 ? -11.129 -5.460 10.207 1.00 92.19 179 ALA A C 1
ATOM 1375 O O . ALA A 1 179 ? -10.449 -6.265 9.570 1.00 92.19 179 ALA A O 1
ATOM 1376 N N . VAL A 1 180 ? -11.805 -4.476 9.609 1.00 95.81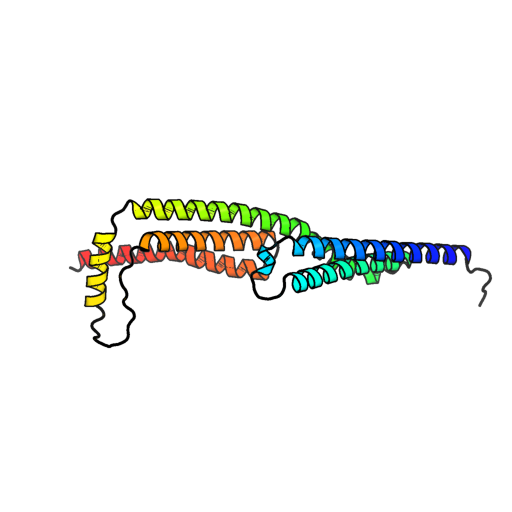 180 VAL A N 1
ATOM 1377 C CA . VAL A 1 180 ? -11.811 -4.233 8.159 1.00 95.81 180 VAL A CA 1
ATOM 1378 C C . VAL A 1 180 ? -10.418 -3.861 7.658 1.00 95.81 180 VAL A C 1
ATOM 1380 O O . VAL A 1 180 ? -10.007 -4.330 6.601 1.00 95.81 180 VAL A O 1
ATOM 1383 N N . SER A 1 181 ? -9.675 -3.049 8.411 1.00 94.38 181 SER A N 1
ATOM 1384 C CA . SER A 1 181 ? -8.303 -2.660 8.069 1.00 94.38 181 SER A CA 1
ATOM 1385 C C . SER A 1 181 ? -7.390 -3.880 8.026 1.00 94.38 181 SER A C 1
ATOM 1387 O O . SER A 1 181 ? -6.641 -4.046 7.069 1.00 94.38 181 SER A O 1
ATOM 1389 N N . ILE A 1 182 ? -7.492 -4.773 9.014 1.00 93.81 182 ILE A N 1
ATOM 1390 C CA . ILE A 1 182 ? -6.735 -6.029 9.044 1.00 93.81 182 ILE A CA 1
ATOM 1391 C C . ILE A 1 182 ? -7.092 -6.892 7.828 1.00 93.81 182 ILE A C 1
ATOM 1393 O O . ILE A 1 182 ? -6.191 -7.373 7.145 1.00 93.81 182 ILE A O 1
ATOM 1397 N N . ALA A 1 183 ? -8.380 -7.038 7.507 1.00 93.81 183 ALA A N 1
ATOM 1398 C CA . ALA A 1 183 ? -8.819 -7.788 6.331 1.00 93.81 183 ALA A CA 1
ATOM 1399 C C . ALA A 1 183 ? -8.303 -7.168 5.016 1.00 93.81 183 ALA A C 1
ATOM 1401 O O . ALA A 1 183 ? -7.853 -7.884 4.124 1.00 93.81 183 ALA A O 1
ATOM 1402 N N . ALA A 1 184 ? -8.293 -5.837 4.902 1.00 94.81 184 ALA A N 1
ATOM 1403 C CA . ALA A 1 184 ? -7.721 -5.134 3.754 1.00 94.81 184 ALA A CA 1
ATOM 1404 C C . ALA A 1 184 ? -6.204 -5.354 3.639 1.00 94.81 184 ALA A C 1
ATOM 1406 O O . ALA A 1 184 ? -5.707 -5.594 2.541 1.00 94.81 184 ALA A O 1
ATOM 1407 N N . LEU A 1 185 ? -5.472 -5.349 4.757 1.00 93.88 185 LEU A N 1
ATOM 1408 C CA . LEU A 1 185 ? -4.038 -5.655 4.787 1.00 93.88 185 LEU A CA 1
ATOM 1409 C C . LEU A 1 185 ? -3.736 -7.111 4.398 1.00 93.88 185 LEU A C 1
ATOM 1411 O O . LEU A 1 185 ? -2.735 -7.360 3.728 1.00 93.88 185 LEU A O 1
ATOM 1415 N N . GLN A 1 186 ? -4.607 -8.058 4.763 1.00 93.44 186 GLN A N 1
ATOM 1416 C CA . GLN A 1 186 ? -4.508 -9.451 4.309 1.00 93.44 186 GLN A CA 1
ATOM 1417 C C . GLN A 1 186 ? -4.692 -9.556 2.790 1.00 93.44 186 GLN A C 1
ATOM 1419 O O . GLN A 1 186 ? -3.905 -10.224 2.127 1.00 93.44 186 GLN A O 1
ATOM 1424 N N . VAL A 1 187 ? -5.680 -8.854 2.218 1.00 94.06 187 VAL A N 1
ATOM 1425 C CA . VAL A 1 187 ? -5.873 -8.794 0.754 1.00 94.06 187 VAL A CA 1
ATOM 1426 C C . VAL A 1 187 ? -4.682 -8.139 0.053 1.00 94.06 187 VAL A C 1
ATOM 1428 O O . VAL A 1 187 ? -4.322 -8.552 -1.047 1.00 94.06 187 VAL A O 1
ATOM 1431 N N . LEU A 1 188 ? -4.045 -7.159 0.699 1.00 93.25 188 LEU A N 1
ATOM 1432 C CA . LEU A 1 188 ? -2.816 -6.529 0.215 1.00 93.25 188 LEU A CA 1
ATOM 1433 C C . LEU A 1 188 ? -1.595 -7.473 0.257 1.00 93.25 188 LEU A C 1
ATOM 1435 O O . LEU A 1 188 ? -0.540 -7.117 -0.257 1.00 93.25 188 LEU A O 1
ATOM 1439 N N . GLY A 1 189 ? -1.718 -8.655 0.871 1.00 89.56 189 GLY A N 1
ATOM 1440 C CA . GLY A 1 189 ? -0.664 -9.668 0.934 1.00 89.56 189 GLY A CA 1
ATOM 1441 C C . GLY A 1 189 ? 0.433 -9.381 1.962 1.00 89.56 189 GLY A C 1
ATOM 1442 O O . GLY A 1 189 ? 1.504 -9.980 1.893 1.00 89.56 189 GLY A O 1
ATOM 1443 N N . ILE A 1 190 ? 0.205 -8.472 2.919 1.00 88.75 190 ILE A N 1
ATOM 1444 C CA . ILE A 1 190 ? 1.221 -8.077 3.909 1.00 88.75 190 ILE A CA 1
ATOM 1445 C C . ILE A 1 190 ? 1.060 -8.893 5.201 1.00 88.75 190 ILE A C 1
ATOM 1447 O O . ILE A 1 190 ? 0.711 -8.369 6.264 1.00 88.75 190 ILE A O 1
ATOM 1451 N N . GLU A 1 191 ? 1.340 -10.196 5.110 1.00 86.25 191 GLU A N 1
ATOM 1452 C CA . GLU A 1 191 ? 1.139 -11.155 6.210 1.00 86.25 191 GLU A CA 1
ATOM 1453 C C . GLU A 1 191 ? 1.904 -10.789 7.488 1.00 86.25 191 GLU A C 1
ATOM 1455 O O . GLU A 1 191 ? 1.370 -10.922 8.590 1.00 86.25 191 GLU A O 1
ATOM 1460 N N . SER A 1 192 ? 3.119 -10.252 7.352 1.00 89.25 192 SER A N 1
ATOM 1461 C CA . SER A 1 192 ? 3.983 -9.873 8.478 1.00 89.25 192 SER A CA 1
ATOM 1462 C C . SER A 1 192 ? 3.360 -8.830 9.411 1.00 89.25 192 SER A C 1
ATOM 1464 O O . SER A 1 192 ? 3.754 -8.732 10.570 1.00 89.25 192 SER A O 1
ATOM 1466 N N . ILE A 1 193 ? 2.398 -8.046 8.915 1.00 88.00 193 ILE A N 1
ATOM 1467 C CA . ILE A 1 193 ? 1.687 -7.028 9.697 1.00 88.00 193 ILE A CA 1
ATOM 1468 C C . ILE A 1 193 ? 0.300 -7.539 10.085 1.00 88.00 193 ILE A C 1
ATOM 1470 O O . ILE A 1 193 ? -0.128 -7.383 11.231 1.00 88.00 193 ILE A O 1
ATOM 1474 N N . SER A 1 194 ? -0.412 -8.173 9.153 1.00 90.19 194 SER A N 1
ATOM 1475 C CA . SER A 1 194 ? -1.781 -8.608 9.409 1.00 90.19 194 SER A CA 1
ATOM 1476 C C . SER A 1 194 ? -1.869 -9.771 10.397 1.00 90.19 194 SER A C 1
ATOM 1478 O O . SER A 1 194 ? -2.860 -9.854 11.122 1.00 90.19 194 SER A O 1
ATOM 1480 N N . ALA A 1 195 ? -0.872 -10.661 10.465 1.00 91.81 195 ALA A N 1
ATOM 1481 C CA . ALA A 1 195 ? -0.928 -11.831 11.344 1.00 91.81 195 ALA A CA 1
ATOM 1482 C C . ALA A 1 195 ? -0.918 -11.457 12.844 1.00 91.81 195 ALA A C 1
ATOM 1484 O O . ALA A 1 195 ? -1.887 -11.806 13.528 1.00 91.81 195 ALA A O 1
ATOM 1485 N N . PRO A 1 196 ? 0.054 -10.676 13.366 1.00 90.69 196 PRO A N 1
ATOM 1486 C CA . PRO A 1 196 ? 0.018 -10.231 14.762 1.00 90.69 196 PRO A CA 1
ATOM 1487 C C . PRO A 1 196 ? -1.231 -9.404 15.094 1.00 90.69 196 PRO A C 1
ATOM 1489 O O . PRO A 1 196 ? -1.826 -9.566 16.158 1.00 90.69 196 PRO A O 1
ATOM 1492 N N . ALA A 1 197 ? -1.681 -8.555 14.165 1.00 91.31 197 ALA A N 1
ATOM 1493 C CA . ALA A 1 197 ? -2.883 -7.746 14.355 1.00 91.31 197 ALA A CA 1
ATOM 1494 C C . ALA A 1 197 ? -4.159 -8.605 14.462 1.00 91.31 197 ALA A C 1
ATOM 1496 O O . ALA A 1 197 ? -5.017 -8.348 15.307 1.00 91.31 197 ALA A O 1
ATOM 1497 N N . THR A 1 198 ? -4.265 -9.666 13.654 1.00 92.19 198 THR A N 1
ATOM 1498 C CA . THR A 1 198 ? -5.387 -10.620 13.712 1.00 92.19 198 THR A CA 1
ATOM 1499 C C . THR A 1 198 ? -5.408 -11.363 15.047 1.00 92.19 198 THR A C 1
ATOM 1501 O O . THR A 1 198 ? -6.472 -11.546 15.637 1.00 92.19 198 THR A O 1
ATOM 1504 N N . GLN A 1 199 ? -4.235 -11.748 15.554 1.00 93.81 199 GLN A N 1
ATOM 1505 C CA . GLN A 1 199 ? -4.110 -12.427 16.841 1.00 93.81 199 GLN A CA 1
ATOM 1506 C C . GLN A 1 199 ? -4.556 -11.526 18.002 1.00 93.81 199 GLN A C 1
ATOM 1508 O O . GLN A 1 199 ? -5.283 -11.975 18.886 1.00 93.81 199 GLN A O 1
ATOM 1513 N N . MET A 1 200 ? -4.206 -10.236 17.965 1.00 92.62 200 MET A N 1
ATOM 1514 C CA . MET A 1 200 ? -4.691 -9.244 18.933 1.00 92.62 200 MET A CA 1
ATOM 1515 C C . MET A 1 200 ? -6.216 -9.085 18.889 1.00 92.62 200 MET A C 1
ATOM 1517 O O . MET A 1 200 ? -6.866 -9.096 19.933 1.00 92.62 200 MET A O 1
ATOM 1521 N N . LEU A 1 201 ? -6.807 -9.003 17.693 1.00 89.81 201 LEU A N 1
ATOM 1522 C CA . LEU A 1 201 ? -8.262 -8.920 17.532 1.00 89.81 201 LEU A CA 1
ATOM 1523 C C . LEU A 1 201 ? -8.963 -10.156 18.109 1.00 89.81 201 LEU A C 1
ATOM 1525 O O . LEU A 1 201 ? -9.954 -10.020 18.824 1.00 89.81 201 LEU A O 1
ATOM 1529 N N . GLN A 1 202 ? -8.432 -11.355 17.857 1.00 91.81 202 GLN A N 1
ATOM 1530 C CA . GLN A 1 202 ? -8.958 -12.591 18.442 1.00 91.81 202 GLN A CA 1
ATOM 1531 C C . GLN A 1 202 ? -8.877 -12.583 19.973 1.00 91.81 202 GLN A C 1
ATOM 1533 O O . GLN A 1 202 ? -9.841 -12.972 20.636 1.00 91.81 202 GLN A O 1
ATOM 1538 N N . MET A 1 203 ? -7.777 -12.094 20.554 1.00 92.38 203 MET A N 1
ATOM 1539 C CA . MET A 1 203 ? -7.666 -11.938 22.009 1.00 92.38 203 MET A CA 1
ATOM 1540 C C . MET A 1 203 ? -8.745 -10.998 22.561 1.00 92.38 203 MET A C 1
ATOM 1542 O O . MET A 1 203 ? -9.408 -11.341 23.534 1.00 92.38 203 MET A O 1
ATOM 1546 N N . ILE A 1 204 ? -9.007 -9.866 21.904 1.00 88.06 204 ILE A N 1
ATOM 1547 C CA . ILE A 1 204 ? -10.080 -8.945 22.313 1.00 88.06 204 ILE A CA 1
ATOM 1548 C C . ILE A 1 204 ? -11.461 -9.612 22.188 1.00 88.06 204 ILE A C 1
ATOM 1550 O O . ILE A 1 204 ? -12.276 -9.533 23.106 1.00 88.06 204 ILE A O 1
ATOM 1554 N N . PHE A 1 205 ? -11.730 -10.311 21.083 1.00 88.56 205 PHE A N 1
ATOM 1555 C CA . PHE A 1 205 ? -13.027 -10.953 20.838 1.00 88.56 205 PHE A CA 1
ATOM 1556 C C . PHE A 1 205 ? -13.313 -12.102 21.808 1.00 88.56 205 PHE A C 1
ATOM 1558 O O . PHE A 1 205 ? -14.464 -12.314 22.175 1.00 88.56 205 PHE A O 1
ATOM 1565 N N . THR A 1 206 ? -12.281 -12.824 22.245 1.00 93.88 206 THR A N 1
ATOM 1566 C CA . THR A 1 206 ? -12.406 -13.880 23.264 1.00 93.88 206 THR A CA 1
ATOM 1567 C C . THR A 1 206 ? -12.465 -13.322 24.687 1.00 93.88 206 THR A C 1
ATOM 1569 O O . THR A 1 206 ? -13.102 -13.924 25.552 1.00 93.88 206 THR A O 1
ATOM 1572 N N . ALA A 1 207 ? -11.873 -12.151 24.939 1.00 91.62 207 ALA A N 1
ATOM 1573 C CA . ALA A 1 207 ? -11.939 -11.490 26.237 1.00 91.62 207 ALA A CA 1
ATOM 1574 C C . ALA A 1 207 ? -13.355 -10.996 26.570 1.00 91.62 207 ALA A C 1
ATOM 1576 O O . ALA A 1 207 ? -13.781 -11.139 27.713 1.00 91.62 207 ALA A O 1
ATOM 1577 N N . ILE A 1 208 ? -14.107 -10.471 25.593 1.00 90.12 208 ILE A N 1
ATOM 1578 C CA . ILE A 1 208 ? -15.461 -9.932 25.824 1.00 90.12 208 ILE A CA 1
ATOM 1579 C C . ILE A 1 208 ? -16.397 -10.975 26.481 1.00 90.12 208 ILE A C 1
ATOM 1581 O O . ILE A 1 208 ? -16.936 -10.677 27.550 1.00 90.12 208 ILE A O 1
ATOM 1585 N N . PRO A 1 209 ? -16.568 -12.203 25.941 1.00 91.62 209 PRO A N 1
ATOM 1586 C CA . PRO A 1 209 ? -17.351 -13.250 26.599 1.00 91.62 209 PRO A CA 1
ATOM 1587 C C . PRO A 1 209 ? -16.844 -13.605 27.999 1.00 91.62 209 PRO A C 1
ATOM 1589 O O . PRO A 1 209 ? -17.645 -13.764 28.916 1.00 91.62 209 PRO A O 1
ATOM 1592 N N . ASN A 1 210 ? -15.523 -13.709 28.178 1.00 94.69 210 ASN A N 1
ATOM 1593 C CA . ASN A 1 210 ? -14.920 -14.109 29.450 1.00 94.69 210 ASN A CA 1
ATOM 1594 C C . ASN A 1 210 ? -15.135 -13.059 30.548 1.00 94.69 210 ASN A C 1
ATOM 1596 O O . ASN A 1 210 ? -15.447 -13.414 31.683 1.00 94.69 210 ASN A O 1
ATOM 1600 N N . ILE A 1 211 ? -15.018 -11.771 30.211 1.00 93.31 211 ILE A N 1
ATOM 1601 C CA . ILE A 1 211 ? -15.282 -10.658 31.132 1.00 93.31 211 ILE A CA 1
ATOM 1602 C C . ILE A 1 211 ? -16.761 -10.643 31.530 1.00 93.31 211 ILE A C 1
ATOM 1604 O O . ILE A 1 211 ? -17.077 -10.507 32.710 1.00 93.31 211 ILE A O 1
ATOM 1608 N N . LEU A 1 212 ? -17.671 -10.843 30.570 1.00 91.00 212 LEU A N 1
ATOM 1609 C CA . LEU A 1 212 ? -19.104 -10.943 30.856 1.00 91.00 212 LEU A CA 1
ATOM 1610 C C . LEU A 1 212 ? -19.421 -12.140 31.761 1.00 91.00 212 LEU A C 1
ATOM 1612 O O . LEU A 1 212 ? -20.162 -11.989 32.729 1.00 91.00 212 LEU A O 1
ATOM 1616 N N . ALA A 1 213 ? -18.835 -13.310 31.494 1.00 94.88 213 ALA A N 1
ATOM 1617 C CA . ALA A 1 213 ? -19.004 -14.494 32.333 1.00 94.88 213 ALA A CA 1
ATOM 1618 C C . ALA A 1 213 ? -18.509 -14.247 33.767 1.00 94.88 213 ALA A C 1
ATOM 1620 O O . ALA A 1 213 ? -19.220 -14.555 34.723 1.00 94.88 213 ALA A O 1
ATOM 1621 N N . ALA A 1 214 ? -17.332 -13.634 33.922 1.00 95.56 214 ALA A N 1
ATOM 1622 C CA . ALA A 1 214 ? -16.789 -13.267 35.225 1.00 95.56 214 ALA A CA 1
ATOM 1623 C C . ALA A 1 214 ? -17.707 -12.287 35.973 1.00 95.56 214 ALA A C 1
ATOM 1625 O O . ALA A 1 214 ? -17.998 -12.509 37.146 1.00 95.56 214 ALA A O 1
ATOM 1626 N N . ALA A 1 215 ? -18.220 -11.253 35.298 1.00 93.44 215 ALA A N 1
ATOM 1627 C CA . ALA A 1 215 ? -19.138 -10.279 35.888 1.00 93.44 215 ALA A CA 1
ATOM 1628 C C . ALA A 1 215 ? -20.453 -10.922 36.360 1.00 93.44 215 ALA A C 1
ATOM 1630 O O . A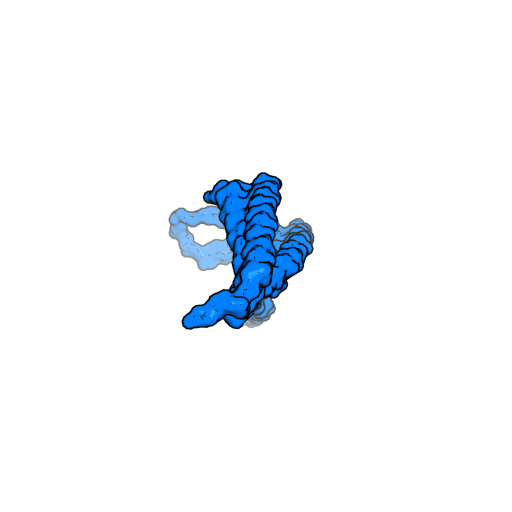LA A 1 215 ? -20.925 -10.627 37.457 1.00 93.44 215 ALA A O 1
ATOM 1631 N N . VAL A 1 216 ? -21.023 -11.838 35.567 1.00 94.81 216 VAL A N 1
ATOM 1632 C CA . VAL A 1 216 ? -22.227 -12.596 35.943 1.00 94.81 216 VAL A CA 1
ATOM 1633 C C . VAL A 1 216 ? -21.965 -13.456 37.180 1.00 94.81 216 VAL A C 1
ATOM 1635 O O . VAL A 1 216 ? -22.766 -13.439 38.113 1.00 94.81 216 VAL A O 1
ATOM 1638 N N . ILE A 1 217 ? -20.834 -14.167 37.224 1.00 95.88 217 ILE A N 1
ATOM 1639 C CA . ILE A 1 217 ? -20.440 -14.972 38.390 1.00 95.88 217 ILE A CA 1
ATOM 1640 C C . ILE A 1 217 ? -20.294 -14.086 39.634 1.00 95.88 217 ILE A C 1
ATOM 1642 O O . ILE A 1 217 ? -20.801 -14.443 40.696 1.00 95.88 217 ILE A O 1
ATOM 1646 N N . LEU A 1 218 ? -19.655 -12.919 39.507 1.00 94.81 218 LEU A N 1
ATOM 1647 C CA . LEU A 1 218 ? -19.462 -11.964 40.602 1.00 94.81 218 LEU A CA 1
ATOM 1648 C C . LEU A 1 218 ? -20.799 -11.428 41.134 1.00 94.81 218 LEU A C 1
ATOM 1650 O O . LEU A 1 218 ? -21.014 -11.398 42.344 1.00 94.81 218 LEU A O 1
ATOM 1654 N N . ALA A 1 219 ? -21.719 -11.063 40.237 1.00 91.44 219 ALA A N 1
ATOM 1655 C CA . ALA A 1 219 ? -23.048 -10.575 40.597 1.00 91.44 219 ALA A CA 1
ATOM 1656 C C . ALA A 1 219 ? -23.863 -11.634 41.354 1.00 91.44 219 ALA A C 1
ATOM 1658 O O . ALA A 1 219 ? -24.484 -11.331 42.373 1.00 91.44 219 ALA A O 1
ATOM 1659 N N . ILE A 1 220 ? -23.825 -12.886 40.887 1.00 94.69 220 ILE A N 1
ATOM 1660 C CA . ILE A 1 220 ? -24.484 -14.011 41.560 1.00 94.69 220 ILE A CA 1
ATOM 1661 C C . ILE A 1 220 ? -23.831 -14.272 42.924 1.00 94.69 220 ILE A C 1
ATOM 1663 O O . ILE A 1 220 ? -24.537 -14.428 43.918 1.00 94.69 220 ILE A O 1
ATOM 1667 N N . GLY A 1 221 ? -22.497 -14.275 42.995 1.00 94.75 221 GLY A N 1
ATOM 1668 C CA . GLY A 1 221 ? -21.757 -14.479 44.241 1.00 94.75 221 GLY A CA 1
ATOM 1669 C C . GLY A 1 221 ? -22.071 -13.419 45.296 1.00 94.75 221 GLY A C 1
ATOM 1670 O O . GLY A 1 221 ? -22.317 -13.758 46.451 1.00 94.75 221 GLY A O 1
ATOM 1671 N N . TYR A 1 222 ? -22.143 -12.148 44.895 1.00 94.62 222 TYR A N 1
ATOM 1672 C CA . TYR A 1 222 ? -22.526 -11.052 45.785 1.00 94.62 222 TYR A CA 1
ATOM 1673 C C . TYR A 1 222 ? -23.979 -11.167 46.268 1.00 94.62 222 TYR A C 1
ATOM 1675 O O . TYR A 1 222 ? -24.249 -10.962 47.447 1.00 94.62 222 TYR A O 1
ATOM 1683 N N . ALA A 1 223 ? -24.913 -11.538 45.385 1.00 93.06 223 ALA A N 1
ATOM 1684 C CA . ALA A 1 223 ? -26.325 -11.691 45.742 1.00 93.06 223 ALA A CA 1
ATOM 1685 C C . ALA A 1 223 ? -26.587 -12.840 46.731 1.00 93.06 223 ALA A C 1
ATOM 1687 O O . ALA A 1 223 ? -27.546 -12.769 47.490 1.00 93.06 223 ALA A O 1
ATOM 1688 N N . ILE A 1 224 ? -25.756 -13.886 46.715 1.00 92.94 224 ILE A N 1
ATOM 1689 C CA . ILE A 1 224 ? -25.842 -15.011 47.660 1.00 92.94 224 ILE A CA 1
ATOM 1690 C C . ILE A 1 224 ? -25.098 -14.702 48.970 1.00 92.94 224 ILE A C 1
ATOM 1692 O O . ILE A 1 224 ? -25.469 -15.217 50.020 1.00 92.94 224 ILE A O 1
ATOM 1696 N N . GLY A 1 225 ? -24.027 -13.905 48.910 1.00 89.56 225 GLY A N 1
ATOM 1697 C CA . GLY A 1 225 ? -23.198 -13.562 50.071 1.00 89.56 225 GLY A CA 1
ATOM 1698 C C . GLY A 1 225 ? -23.737 -12.425 50.946 1.00 89.56 225 GLY A C 1
ATOM 1699 O O . GLY A 1 225 ? -23.232 -12.239 52.053 1.00 89.56 225 GLY A O 1
ATOM 1700 N N . ARG A 1 226 ? -24.724 -11.667 50.458 1.00 70.31 226 ARG A N 1
ATOM 1701 C CA . ARG A 1 226 ? -25.489 -10.681 51.231 1.00 70.31 226 ARG A CA 1
ATOM 1702 C C . ARG A 1 226 ? -26.673 -11.339 51.932 1.00 70.31 226 ARG A C 1
ATOM 1704 O O . ARG A 1 226 ? -26.932 -10.947 53.091 1.00 70.31 226 ARG A O 1
#

Sequence (226 aa):
MDFGNVNWVGILQTVAVAILIIVVTWILATIAKWLIQKLVSRVSLLQREGQDGQQLGSAIGQIVSLLIWLFGLIALLQLFNLTQVLSPIKTMLESVFSYVPQLFGAAFLFFVGYLIAKIARQLTETALGQFNFGSIASKVGDSVEAITGEEDEDHEEVSVPSQLPSLAGNIVFALILIAVSIAALQVLGIESISAPATQMLQMIFTAIPNILAAAVILAIGYAIGR

Secondary structure (DSSP, 8-state):
--GGG--HHHHHHHHHHHHHHHHHHHHHHHHHHHHHHHHHHH-GGGGSSSS-HHHHHHHHHHHHHHHHHHHHHHHHHHHTT-HHHHHHHHHHHHHHHHHHHHHHHHHHHHHHHHHHHHHHHHHHHHHHHHS-THHHHHHHHHHHHTTS----S--------TTHHHHHHHHHHHHHHHHHHHHHHHHTT-HHHHHHHHHHHHHHHHHHHHHHHHHHHHHHHHHHH-

pLDDT: mean 83.03, std 16.35, range [32.53, 97.5]

Foldseek 3Di:
DDPPPDPPVVVVVLVVVLVVLQVVLQVVLVVQLVVQLVVQVPPVVCCPDDDHSNVVSNVVSVVSSVLSVLVSVQVSCVSVVVVVVCVVVVVVSVVVVVLVVLLVVLVVLLVVLLVVLLVQLVVQLVVVVVDPCVVVVVVVVVVVCVVPPDPDPDDDPPPVDPCVSVVRSVVSSVLSSLVSNLVSVVSSVVCVPSVVSVVVNVVVVVVVVVVVVVVVVVVVVVVVVD